Protein AF-A0A177NMJ6-F1 (afdb_monomer_lite)

Foldseek 3Di:
DPPVVVVVVVVVVVVVVVVVVVVCVPVVVVVVVVPDDDPPQQQLAVLLLCLLVVQLVCLVVVHPCLVVLLDVVVLVVLVVQLVCLVVCVVVVVDDLSVSLNSNNSSLLSNLSNVCCVVDDSVPCCSNVLSVVLSVLLVCLSCVQQVCLVVDDPVRLVVLVVCLVPPPDDLVNLSVQLVVQSVPVVCVVSNSVSSSCNSNSSSSVSSNVVNVVD

Radius of gyration: 19.79 Å; chains: 1; bounding box: 45×33×66 Å

Secondary structure (DSSP, 8-state):
--HHHHHHHHHHHHHHHHHHHHHHHHHHHHHHHHT--STTSS-TTHHHHHHHHHHHHHHHTT-THHHHHTSHHHHHHHHHHHHHHHHHHHTT-S-HHHHHHHHHHHHHHHHHHHHGGGS-TT-THHHHHHHHHHHHHHHHHHHHHTTGGG--HHHHHHHHHHHHH----HHHHHHHHHHHHH-GGGTTHHHHHHHHHHHHHHHHHHHHHHHH-

Sequence (213 aa):
MNNQLELFNRSTNILSFRHAQKCVDHKFFQVGLENAGPPDEFITMIGFIFCCVGLAFLVQNGNPYLALLETPVALAIGLTLMGVALLAGYLKKLPTIVWHDGFASAGLLVWYAYWKPQFNDDAPMFFFFPVYFATLTTLVTLSLINRAERFDLDSIEHLRYLEKITRFNFGSVIGFVIVGLLVTRHYALYPMSMTFYIVRHTMVVCLESVEKA

Structure (mmCIF, N/CA/C/O backbone):
data_AF-A0A177NMJ6-F1
#
_entry.id   AF-A0A177NMJ6-F1
#
loop_
_atom_site.group_PDB
_atom_site.id
_atom_site.type_symbol
_atom_site.label_atom_id
_atom_site.label_alt_id
_atom_site.label_comp_id
_atom_site.label_asym_id
_atom_site.label_entity_id
_atom_site.label_seq_id
_atom_site.pdbx_PDB_ins_code
_atom_site.Cartn_x
_atom_site.Cartn_y
_atom_site.Cartn_z
_atom_site.occupancy
_atom_site.B_iso_or_equiv
_atom_site.auth_seq_id
_atom_site.auth_comp_id
_atom_site.auth_asym_id
_atom_site.auth_atom_id
_atom_site.pdbx_PDB_model_num
ATOM 1 N N . MET A 1 1 ? -21.910 -10.669 -45.525 1.00 50.59 1 MET A N 1
ATOM 2 C CA . MET A 1 1 ? -22.601 -9.500 -44.937 1.00 50.59 1 MET A CA 1
ATOM 3 C C . MET A 1 1 ? -22.873 -9.654 -43.427 1.00 50.59 1 MET A C 1
ATOM 5 O O . MET A 1 1 ? -23.742 -8.966 -42.920 1.00 50.59 1 MET A O 1
ATOM 9 N N . ASN A 1 2 ? -22.106 -10.483 -42.689 1.00 50.62 2 ASN A N 1
ATOM 10 C CA . ASN A 1 2 ? -22.357 -10.783 -41.262 1.00 50.62 2 ASN A CA 1
ATOM 11 C C . ASN A 1 2 ? -21.334 -10.182 -40.273 1.00 50.62 2 ASN A C 1
ATOM 13 O O . ASN A 1 2 ? -21.567 -10.239 -39.075 1.00 50.62 2 ASN A O 1
ATOM 17 N N . ASN A 1 3 ? -20.243 -9.551 -40.732 1.00 48.31 3 ASN A N 1
ATOM 18 C CA . ASN A 1 3 ? -19.192 -9.046 -39.826 1.00 48.31 3 ASN A CA 1
ATOM 19 C C . ASN A 1 3 ? -19.386 -7.592 -39.351 1.00 48.31 3 ASN A C 1
ATOM 21 O O . ASN A 1 3 ? -18.670 -7.143 -38.466 1.00 48.31 3 ASN A O 1
ATOM 25 N N . GLN A 1 4 ? -20.339 -6.842 -39.913 1.00 43.84 4 GLN A N 1
ATOM 26 C CA . GLN A 1 4 ? -20.591 -5.444 -39.515 1.00 43.84 4 GLN A CA 1
ATOM 27 C C . GLN A 1 4 ? -21.609 -5.321 -38.364 1.00 43.84 4 GLN A C 1
ATOM 29 O O . GLN A 1 4 ? -21.582 -4.344 -37.621 1.00 43.84 4 GLN A O 1
ATOM 34 N N . LEU A 1 5 ? -22.459 -6.333 -38.157 1.00 44.81 5 LEU A N 1
ATOM 35 C CA . LEU A 1 5 ? -23.462 -6.341 -37.083 1.00 44.81 5 LEU A CA 1
ATOM 36 C C . LEU A 1 5 ? -22.880 -6.714 -35.706 1.00 44.81 5 LEU A C 1
ATOM 38 O O . LEU A 1 5 ? -23.345 -6.189 -34.696 1.00 44.81 5 LEU A O 1
ATOM 42 N N . GLU A 1 6 ? -21.820 -7.530 -35.636 1.00 47.41 6 GLU A N 1
ATOM 43 C CA . GLU A 1 6 ? -21.161 -7.836 -34.352 1.00 47.41 6 GLU A CA 1
ATOM 44 C C . GLU A 1 6 ? -20.353 -6.658 -33.786 1.00 47.41 6 GLU A C 1
ATOM 46 O O . GLU A 1 6 ? -20.317 -6.452 -32.570 1.00 47.41 6 GLU A O 1
ATOM 51 N N . LEU A 1 7 ? -19.754 -5.831 -34.650 1.00 48.41 7 LEU A N 1
ATOM 52 C CA . LEU A 1 7 ? -19.014 -4.639 -34.218 1.00 48.41 7 LEU A CA 1
ATOM 53 C C . LEU A 1 7 ? -19.940 -3.560 -33.636 1.00 48.41 7 LEU A C 1
ATOM 55 O O . LEU A 1 7 ? -19.551 -2.860 -32.701 1.00 48.41 7 LEU A O 1
ATOM 59 N N . PHE A 1 8 ? -21.187 -3.474 -34.109 1.00 43.59 8 PHE A N 1
ATOM 60 C CA . PHE A 1 8 ? -22.163 -2.524 -33.572 1.00 43.59 8 PHE A CA 1
ATOM 61 C C . PHE A 1 8 ? -22.700 -2.952 -32.194 1.00 43.59 8 PHE A C 1
ATOM 63 O O . PHE A 1 8 ? -22.886 -2.106 -31.322 1.00 43.59 8 PHE A O 1
ATOM 70 N N . ASN A 1 9 ? -22.846 -4.262 -31.946 1.00 39.72 9 ASN A N 1
ATOM 71 C CA . ASN A 1 9 ? -23.331 -4.797 -30.666 1.00 39.72 9 ASN A CA 1
ATOM 72 C C . ASN A 1 9 ? -22.270 -4.772 -29.538 1.00 39.72 9 ASN A C 1
ATOM 74 O O . ASN A 1 9 ? -22.598 -4.719 -28.350 1.00 39.72 9 ASN A O 1
ATOM 78 N N . ARG A 1 10 ? -20.971 -4.760 -29.881 1.00 45.62 10 ARG A N 1
ATOM 79 C CA . ARG A 1 10 ? -19.891 -4.512 -28.901 1.00 45.62 10 ARG A CA 1
ATOM 80 C C . ARG A 1 10 ? -19.798 -3.046 -28.479 1.00 45.62 10 ARG A C 1
ATOM 82 O O . ARG A 1 10 ? -19.467 -2.771 -27.329 1.00 45.62 10 ARG A O 1
ATOM 89 N N . SER A 1 11 ? -20.100 -2.109 -29.377 1.00 44.03 11 SER A N 1
ATOM 90 C CA . SER A 1 11 ? -19.951 -0.676 -29.099 1.00 44.03 11 SER A CA 1
ATOM 91 C C . SER A 1 11 ? -21.041 -0.141 -28.155 1.00 44.03 11 SER A C 1
ATOM 93 O O . SER A 1 11 ? -20.760 0.656 -27.258 1.00 44.03 11 SER A O 1
ATOM 95 N N . THR A 1 12 ? -22.271 -0.652 -28.262 1.00 44.59 12 THR A N 1
ATOM 96 C CA . THR A 1 12 ? -23.394 -0.298 -27.373 1.00 44.59 12 THR A CA 1
ATOM 97 C C . THR A 1 12 ? -23.208 -0.788 -25.934 1.00 44.59 12 THR A C 1
ATOM 99 O O . THR A 1 12 ? -23.544 -0.063 -24.997 1.00 44.59 12 THR A O 1
ATOM 102 N N . ASN A 1 13 ? -22.592 -1.956 -25.729 1.00 41.25 13 ASN A N 1
ATOM 103 C CA . ASN A 1 13 ? -22.293 -2.463 -24.384 1.00 41.25 13 ASN A CA 1
ATOM 104 C C . ASN A 1 13 ? -21.189 -1.656 -23.672 1.00 41.25 13 ASN A C 1
ATOM 106 O O . ASN A 1 13 ? -21.278 -1.416 -22.469 1.00 41.25 13 ASN A O 1
ATOM 110 N N . ILE A 1 14 ? -20.186 -1.156 -24.403 1.00 46.88 14 ILE A N 1
ATOM 111 C CA . ILE A 1 14 ? -19.098 -0.342 -23.826 1.00 46.88 14 ILE A CA 1
ATOM 112 C C . ILE A 1 14 ? -19.587 1.069 -23.455 1.00 46.88 14 ILE A C 1
ATOM 114 O O . ILE A 1 14 ? -19.171 1.624 -22.435 1.00 46.88 14 ILE A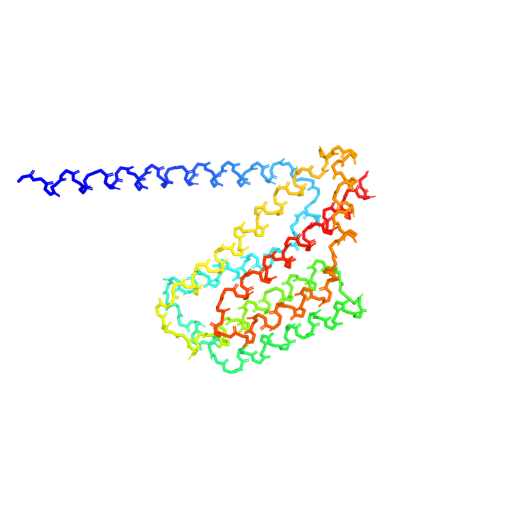 O 1
ATOM 118 N N . LEU A 1 15 ? -20.496 1.649 -24.245 1.00 42.78 15 LEU A N 1
ATOM 119 C CA . LEU A 1 15 ? -21.109 2.949 -23.946 1.00 42.78 15 LEU A CA 1
ATOM 120 C C . LEU A 1 15 ? -22.074 2.880 -22.753 1.00 42.78 15 LEU A C 1
ATOM 122 O O . LEU A 1 15 ? -22.064 3.790 -21.925 1.00 42.78 15 LEU A O 1
ATOM 126 N N . SER A 1 16 ? -22.830 1.786 -22.611 1.00 41.03 16 SER A N 1
ATOM 127 C CA . SER A 1 16 ? -23.696 1.549 -21.447 1.00 41.03 16 SER A CA 1
ATOM 128 C C . SER A 1 16 ? -22.887 1.402 -20.148 1.00 41.03 16 SER A C 1
ATOM 130 O O . SER A 1 16 ? -23.221 2.029 -19.142 1.00 41.03 16 SER A O 1
ATOM 132 N N . PHE A 1 17 ? -21.747 0.699 -20.191 1.00 43.03 17 PHE A N 1
ATOM 133 C CA . PHE A 1 17 ? -20.849 0.574 -19.038 1.00 43.03 17 PHE A CA 1
ATOM 134 C C . PHE A 1 17 ? -20.179 1.903 -18.655 1.00 43.03 17 PHE A C 1
ATOM 136 O O . PHE A 1 17 ? -20.129 2.239 -17.476 1.00 43.03 17 PHE A O 1
ATOM 143 N N . ARG A 1 18 ? -19.724 2.718 -19.623 1.00 43.56 18 ARG A N 1
ATOM 144 C CA . ARG A 1 18 ? -19.143 4.046 -19.320 1.00 43.56 18 ARG A CA 1
ATOM 145 C C . ARG A 1 18 ? -20.160 5.025 -18.734 1.00 43.56 18 ARG A C 1
ATOM 147 O O . ARG A 1 18 ? -19.779 5.866 -17.922 1.00 43.56 18 ARG A O 1
ATOM 154 N N . HIS A 1 19 ? -21.430 4.933 -19.130 1.00 41.09 19 HIS A N 1
ATOM 155 C CA . HIS A 1 19 ? -22.485 5.779 -18.572 1.00 41.09 19 HIS A CA 1
ATOM 156 C C . HIS A 1 19 ? -22.906 5.332 -17.166 1.00 41.09 19 HIS A C 1
ATOM 158 O O . HIS A 1 19 ? -23.121 6.186 -16.307 1.00 41.09 19 HIS A O 1
ATOM 164 N N . ALA A 1 20 ? -22.953 4.022 -16.903 1.00 41.44 20 ALA A N 1
ATOM 165 C CA . ALA A 1 20 ? -23.176 3.487 -15.561 1.00 41.44 20 ALA A CA 1
ATOM 166 C C . ALA A 1 20 ? -22.010 3.827 -14.612 1.00 41.44 20 ALA A C 1
ATOM 168 O O . ALA A 1 20 ? -22.259 4.298 -13.506 1.00 41.44 20 ALA A O 1
ATOM 169 N N . GLN A 1 21 ? -20.757 3.713 -15.074 1.00 41.34 21 GLN A N 1
ATOM 170 C CA . GLN A 1 21 ? -19.560 4.099 -14.315 1.00 41.34 21 GLN A CA 1
ATOM 171 C C . GLN A 1 21 ? -19.598 5.590 -13.928 1.00 41.34 21 GLN A C 1
ATOM 173 O O . GLN A 1 21 ? -19.526 5.920 -12.751 1.00 41.34 21 GLN A O 1
ATOM 178 N N . LYS A 1 22 ? -19.852 6.495 -14.890 1.00 40.66 22 LYS A N 1
ATOM 179 C CA . LYS A 1 22 ? -19.956 7.944 -14.618 1.00 40.66 22 LYS A CA 1
ATOM 180 C C . LYS A 1 22 ? -21.092 8.318 -13.662 1.00 40.66 22 LYS A C 1
ATOM 182 O O . LYS A 1 22 ? -20.981 9.312 -12.949 1.00 40.66 22 LYS A O 1
ATOM 187 N N . CYS A 1 23 ? -22.198 7.572 -13.673 1.00 36.47 23 CYS A N 1
ATOM 188 C CA . CYS A 1 23 ? -23.349 7.863 -12.818 1.00 36.47 23 CYS A CA 1
ATOM 189 C C . CYS A 1 23 ? -23.146 7.350 -11.382 1.00 36.47 23 CYS A C 1
ATOM 191 O O . CYS A 1 23 ? -23.580 8.009 -10.436 1.00 36.47 23 CYS A O 1
ATOM 193 N N . VAL A 1 24 ? -22.437 6.227 -11.217 1.00 45.91 24 VAL A N 1
ATOM 194 C CA . VAL A 1 24 ? -21.990 5.738 -9.906 1.00 45.91 24 VAL A CA 1
ATOM 195 C C . VAL A 1 24 ? -20.926 6.676 -9.338 1.00 45.91 24 VAL A C 1
ATOM 197 O O . VAL A 1 24 ? -21.094 7.140 -8.218 1.00 45.91 24 VAL A O 1
ATOM 200 N N . ASP A 1 25 ? -19.921 7.077 -10.119 1.00 47.88 25 ASP A N 1
ATOM 201 C CA . ASP A 1 25 ? -18.812 7.905 -9.624 1.00 47.88 25 ASP A CA 1
ATOM 202 C C . ASP A 1 25 ? -19.273 9.272 -9.083 1.00 47.88 25 ASP A C 1
ATOM 204 O O . ASP A 1 25 ? -18.815 9.704 -8.029 1.00 47.88 25 ASP A O 1
ATOM 208 N N . HIS A 1 26 ? -20.230 9.948 -9.734 1.00 44.00 26 HIS A N 1
ATOM 209 C CA . HIS A 1 26 ? -20.611 11.307 -9.322 1.00 44.00 26 HIS A CA 1
ATOM 210 C C . HIS A 1 26 ? -21.585 11.351 -8.133 1.00 44.00 26 HIS A C 1
ATOM 212 O O . HIS A 1 26 ? -21.481 12.235 -7.283 1.00 44.00 26 HIS A O 1
ATOM 218 N N . LYS A 1 27 ? -22.533 10.406 -8.046 1.00 41.38 27 LYS A N 1
ATOM 219 C CA . LYS A 1 27 ? -23.457 10.331 -6.899 1.00 41.38 27 LYS A CA 1
ATOM 220 C C . LYS A 1 27 ? -22.805 9.687 -5.678 1.00 41.38 27 LYS A C 1
ATOM 222 O O . LYS A 1 27 ? -23.094 10.099 -4.562 1.00 41.38 27 LYS A O 1
ATOM 227 N N . PHE A 1 28 ? -21.915 8.718 -5.872 1.00 44.88 28 PHE A N 1
ATOM 228 C CA . PHE A 1 28 ? -21.218 8.043 -4.778 1.00 44.88 28 PHE A CA 1
ATOM 229 C C . PHE A 1 28 ? -20.177 8.958 -4.118 1.00 44.88 28 PHE A C 1
ATOM 231 O O . PHE A 1 28 ? -20.066 8.965 -2.894 1.00 44.88 28 PHE A O 1
ATOM 238 N N . PHE A 1 29 ? -19.491 9.803 -4.901 1.00 43.59 29 PHE A N 1
ATOM 239 C CA . PHE A 1 29 ? -18.553 10.793 -4.365 1.00 43.59 29 PHE A CA 1
ATOM 240 C C . PHE A 1 29 ? -19.264 11.947 -3.638 1.00 43.59 29 PHE A C 1
ATOM 242 O O . PHE A 1 29 ? -18.806 12.369 -2.581 1.00 43.59 29 PHE A O 1
ATOM 249 N N . GLN A 1 30 ? -20.415 12.425 -4.137 1.00 43.91 30 GLN A N 1
ATOM 250 C CA . GLN A 1 30 ? -21.171 13.487 -3.455 1.00 43.91 30 GLN A CA 1
ATOM 251 C C . GLN A 1 30 ? -21.858 13.023 -2.165 1.00 43.91 30 GLN A C 1
ATOM 253 O O . GLN A 1 30 ? -21.774 13.717 -1.157 1.00 43.91 30 GLN A O 1
ATOM 258 N N . VAL A 1 31 ? -22.477 11.838 -2.146 1.00 46.94 31 VAL A N 1
ATOM 259 C CA . VAL A 1 31 ? -23.182 11.340 -0.948 1.00 46.94 31 VAL A CA 1
ATOM 260 C C . VAL A 1 31 ? -22.218 11.037 0.211 1.00 46.94 31 VAL A C 1
ATOM 262 O O . VAL A 1 31 ? -22.611 11.156 1.372 1.00 46.94 31 VAL A O 1
ATOM 265 N N . GLY A 1 32 ? -20.960 10.689 -0.088 1.00 43.12 32 GLY A N 1
ATOM 266 C CA . GLY A 1 32 ? -19.904 10.524 0.918 1.00 43.12 32 GLY A CA 1
ATOM 267 C C . GLY A 1 32 ? -19.342 11.841 1.473 1.00 43.12 32 GLY A C 1
ATOM 268 O O . GLY A 1 32 ? -18.825 11.846 2.582 1.00 43.12 32 GLY A O 1
ATOM 269 N N . LEU A 1 33 ? -19.463 12.951 0.736 1.00 46.34 33 LEU A N 1
ATOM 270 C CA . LEU A 1 33 ? -19.004 14.281 1.164 1.00 46.34 33 LEU A CA 1
ATOM 271 C C . LEU A 1 33 ? -20.073 15.064 1.940 1.00 46.34 33 LEU A C 1
ATOM 273 O O . LEU A 1 33 ? -19.730 15.876 2.791 1.00 46.34 33 LEU A O 1
ATOM 277 N N . GLU A 1 34 ? -21.357 14.832 1.658 1.00 41.69 34 GLU A N 1
ATOM 278 C CA . GLU A 1 34 ? -22.467 15.627 2.210 1.00 41.69 34 GLU A CA 1
ATOM 279 C C . GLU A 1 34 ? -22.935 15.161 3.605 1.00 41.69 34 GLU A C 1
ATOM 281 O O . GLU A 1 34 ? -23.563 15.927 4.326 1.00 41.69 34 GLU A O 1
ATOM 286 N N . ASN A 1 35 ? -22.588 13.934 4.016 1.00 45.25 35 ASN A N 1
ATOM 287 C CA . ASN A 1 35 ? -22.875 13.395 5.358 1.00 45.25 35 ASN A CA 1
ATOM 288 C C . ASN A 1 35 ? -21.626 13.305 6.248 1.00 45.25 35 ASN A C 1
ATOM 290 O O . ASN A 1 35 ? -21.645 12.620 7.267 1.00 45.25 35 ASN A O 1
ATOM 294 N N . ALA A 1 36 ? -20.525 13.944 5.850 1.00 42.25 36 ALA A N 1
ATOM 295 C CA . ALA A 1 36 ? -19.301 13.912 6.629 1.00 42.25 36 ALA A CA 1
ATOM 296 C C . ALA A 1 36 ? -19.493 14.742 7.907 1.00 42.25 36 ALA A C 1
ATOM 298 O O . ALA A 1 36 ? -19.660 15.963 7.851 1.00 42.25 36 ALA A O 1
ATOM 299 N N . GLY A 1 37 ? -19.454 14.065 9.057 1.00 46.97 37 GLY A N 1
ATOM 300 C CA . GLY A 1 37 ? -19.127 14.684 10.337 1.00 46.97 37 GLY A CA 1
ATOM 301 C C . GLY A 1 37 ? -17.765 15.400 10.282 1.00 46.97 37 GLY A C 1
ATOM 302 O O . GLY A 1 37 ? -17.164 15.524 9.209 1.00 46.97 37 GLY A O 1
ATOM 303 N N . PRO A 1 38 ? -17.265 15.920 11.413 1.00 44.84 38 PRO A N 1
ATOM 304 C CA . PRO A 1 38 ? -16.061 16.744 11.427 1.00 44.84 38 PRO A CA 1
ATOM 305 C C . PRO A 1 38 ? -14.889 16.071 10.659 1.00 44.84 38 PRO A C 1
ATOM 307 O O . PRO A 1 38 ? -14.699 14.853 10.739 1.00 44.84 38 PRO A O 1
ATOM 310 N N . PRO A 1 39 ? -14.160 16.843 9.824 1.00 49.09 39 PRO A N 1
ATOM 311 C CA . PRO A 1 39 ? -13.300 16.346 8.737 1.00 49.09 39 PRO A CA 1
ATOM 312 C C . PRO A 1 39 ? -12.061 15.548 9.181 1.00 49.09 39 PRO A C 1
ATOM 314 O O . PRO A 1 39 ? -11.292 15.078 8.343 1.00 49.09 39 PRO A O 1
ATOM 317 N N . ASP A 1 40 ? -11.848 15.405 10.481 1.00 48.09 40 ASP A N 1
ATOM 318 C CA . ASP A 1 40 ? -10.697 14.785 11.121 1.00 48.09 40 ASP A CA 1
ATOM 319 C C . ASP A 1 40 ? -10.827 13.267 11.352 1.00 48.09 40 ASP A C 1
ATOM 321 O O . ASP A 1 40 ? -9.805 12.618 11.575 1.00 48.09 40 ASP A O 1
ATOM 325 N N . GLU A 1 41 ? -12.017 12.663 11.221 1.00 51.56 41 GLU A N 1
ATOM 326 C CA . GLU A 1 41 ? -12.218 11.256 11.631 1.00 51.56 41 GLU A CA 1
ATOM 327 C C . GLU A 1 41 ? -12.398 10.211 10.510 1.00 51.56 41 GLU A C 1
ATOM 329 O O . GLU A 1 41 ? -12.248 9.019 10.772 1.00 51.56 41 GLU A O 1
ATOM 334 N N . PHE A 1 42 ? -12.665 10.584 9.252 1.00 54.56 42 PHE A N 1
ATOM 335 C CA . PHE A 1 42 ? -13.305 9.622 8.329 1.00 54.56 42 PHE A CA 1
ATOM 336 C C . PHE A 1 42 ? -12.446 8.982 7.223 1.00 54.56 42 PHE A C 1
ATOM 338 O O . PHE A 1 42 ? -12.900 8.011 6.614 1.00 54.56 42 PHE A O 1
ATOM 345 N N . ILE A 1 43 ? -11.216 9.436 6.938 1.00 61.72 43 ILE A N 1
ATOM 346 C CA . ILE A 1 43 ? -10.419 8.852 5.834 1.00 61.72 43 ILE A CA 1
ATOM 347 C C . ILE A 1 43 ? -9.173 8.151 6.359 1.00 61.72 43 ILE A C 1
ATOM 349 O O . ILE A 1 43 ? -8.095 8.723 6.500 1.00 61.72 43 ILE A O 1
ATOM 353 N N . THR A 1 44 ? -9.334 6.857 6.606 1.00 69.38 44 THR A N 1
ATOM 354 C CA . THR A 1 44 ? -8.363 6.027 7.320 1.00 69.38 44 THR A CA 1
ATOM 355 C C . THR A 1 44 ? -7.065 5.749 6.561 1.00 69.38 44 THR A C 1
ATOM 357 O O . THR A 1 44 ? -6.105 5.327 7.193 1.00 69.38 44 THR A O 1
ATOM 360 N N . MET A 1 45 ? -6.986 5.987 5.242 1.00 83.00 45 MET A N 1
ATOM 361 C CA . MET A 1 45 ? -5.778 5.738 4.429 1.00 83.00 45 MET A CA 1
ATOM 362 C C . MET A 1 45 ? -5.717 6.613 3.158 1.00 83.00 45 MET A C 1
ATOM 364 O O . MET A 1 45 ? -5.617 6.112 2.034 1.00 83.00 45 MET A O 1
ATOM 368 N N . ILE A 1 46 ? -5.871 7.934 3.299 1.00 88.00 46 ILE A N 1
ATOM 369 C CA . ILE A 1 46 ? -5.942 8.819 2.125 1.00 88.00 46 ILE A CA 1
ATOM 370 C C . ILE A 1 46 ? -4.622 8.874 1.344 1.00 88.00 46 ILE A C 1
ATOM 372 O O . ILE A 1 46 ? -4.640 8.914 0.112 1.00 88.00 46 ILE A O 1
ATOM 376 N N . GLY A 1 47 ? -3.480 8.838 2.038 1.00 90.69 47 GLY A N 1
ATOM 377 C CA . GLY A 1 47 ? -2.164 8.886 1.408 1.00 90.69 47 GLY A CA 1
ATOM 378 C C . GLY A 1 47 ? -1.933 7.666 0.530 1.00 90.69 47 GLY A C 1
ATOM 379 O O . GLY A 1 47 ? -1.519 7.807 -0.620 1.00 90.69 47 GLY A O 1
ATOM 380 N N . PHE A 1 48 ? -2.328 6.486 1.002 1.00 93.69 48 PHE A N 1
ATOM 381 C CA . PHE A 1 48 ? -2.265 5.252 0.234 1.00 93.69 48 PHE A CA 1
ATOM 382 C C . PHE A 1 48 ? -3.124 5.302 -1.030 1.00 93.69 48 PHE A C 1
ATOM 384 O O . PHE A 1 48 ? -2.664 4.882 -2.093 1.00 93.69 48 PHE A O 1
ATOM 391 N N . ILE A 1 49 ? -4.340 5.855 -0.955 1.00 93.62 49 ILE A N 1
ATOM 392 C CA . ILE A 1 49 ? -5.206 6.034 -2.131 1.00 93.62 49 ILE A CA 1
ATOM 393 C C . ILE A 1 49 ? -4.531 6.958 -3.151 1.00 93.62 49 ILE A C 1
ATOM 395 O O . ILE A 1 49 ? -4.455 6.611 -4.332 1.00 93.62 49 ILE A O 1
ATOM 399 N N . PHE A 1 50 ? -3.993 8.099 -2.711 1.00 94.25 50 PHE A N 1
ATOM 400 C CA . PHE A 1 50 ? -3.272 9.015 -3.596 1.00 94.25 50 PHE A CA 1
ATOM 401 C C . PHE A 1 50 ? -2.030 8.369 -4.211 1.00 94.25 50 PHE A C 1
ATOM 403 O O . PHE A 1 50 ? -1.801 8.522 -5.410 1.00 94.25 50 PHE A O 1
ATOM 410 N N . CYS A 1 51 ? -1.263 7.601 -3.437 1.00 94.38 51 CYS A N 1
ATOM 411 C CA . CYS A 1 51 ? -0.128 6.838 -3.946 1.00 94.38 51 CYS A CA 1
ATOM 412 C C . CYS A 1 51 ? -0.559 5.805 -4.996 1.00 94.38 51 CYS A C 1
ATOM 414 O O . CYS A 1 51 ? 0.080 5.702 -6.040 1.00 94.38 51 CYS A O 1
ATOM 416 N N . CYS A 1 52 ? -1.657 5.084 -4.766 1.00 95.81 52 CYS A N 1
ATOM 417 C CA . CYS A 1 52 ? -2.198 4.109 -5.710 1.00 95.81 52 CYS A CA 1
ATOM 418 C C . CYS A 1 52 ? -2.628 4.753 -7.033 1.00 95.81 52 CYS A C 1
ATOM 420 O O . CYS A 1 52 ? -2.213 4.312 -8.106 1.00 95.81 52 CYS A O 1
ATOM 422 N N . VAL A 1 53 ? -3.443 5.809 -6.965 1.00 95.12 53 VAL A N 1
ATOM 423 C CA . VAL A 1 53 ? -3.943 6.520 -8.150 1.00 95.12 53 VAL A CA 1
ATOM 424 C C . VAL A 1 53 ? -2.801 7.224 -8.881 1.00 95.12 53 VAL A C 1
ATOM 426 O O . VAL A 1 53 ? -2.721 7.151 -10.105 1.00 95.12 53 VAL A O 1
ATOM 429 N N . GLY A 1 54 ? -1.887 7.855 -8.142 1.00 94.62 54 GLY A N 1
ATOM 430 C CA . GLY A 1 54 ? -0.697 8.491 -8.696 1.00 94.62 54 GLY A CA 1
ATOM 431 C C . GLY A 1 54 ? 0.187 7.493 -9.438 1.00 94.62 54 GLY A C 1
ATOM 432 O O . GLY A 1 54 ? 0.573 7.750 -10.575 1.00 94.62 54 GLY A O 1
ATOM 433 N N . LEU A 1 55 ? 0.444 6.322 -8.850 1.00 93.44 55 LEU A N 1
ATOM 434 C CA . LEU A 1 55 ? 1.220 5.270 -9.501 1.00 93.44 55 LEU A CA 1
ATOM 435 C C . LEU A 1 55 ? 0.519 4.743 -10.760 1.00 93.44 55 LEU A C 1
ATOM 437 O O . LEU A 1 55 ? 1.150 4.657 -11.811 1.00 93.44 55 LEU A O 1
ATOM 441 N N . ALA A 1 56 ? -0.785 4.457 -10.692 1.00 94.00 56 ALA A N 1
ATOM 442 C CA . ALA A 1 56 ? -1.561 4.023 -11.855 1.00 94.00 56 ALA A CA 1
ATOM 443 C C . ALA A 1 56 ? -1.514 5.055 -12.993 1.00 94.00 56 ALA A C 1
ATOM 445 O O . ALA A 1 56 ? -1.332 4.692 -14.155 1.00 94.00 56 ALA A O 1
ATOM 446 N N . PHE A 1 57 ? -1.628 6.343 -12.658 1.00 94.12 57 PHE A N 1
ATOM 447 C CA . PHE A 1 57 ? -1.531 7.437 -13.617 1.00 94.12 57 PHE A CA 1
ATOM 448 C C . PHE A 1 57 ? -0.140 7.520 -14.256 1.00 94.12 57 PHE A C 1
ATOM 450 O O . PHE A 1 57 ? -0.036 7.686 -15.472 1.00 94.12 57 PHE A O 1
ATOM 457 N N . LEU A 1 58 ? 0.933 7.379 -13.472 1.00 93.38 58 LEU A N 1
ATOM 458 C CA . LEU A 1 58 ? 2.299 7.372 -14.001 1.00 93.38 58 LEU A CA 1
ATOM 459 C C . LEU A 1 58 ? 2.513 6.208 -14.973 1.00 93.38 58 LEU A C 1
ATOM 461 O O . LEU A 1 58 ? 3.016 6.436 -16.074 1.00 93.38 58 LEU A O 1
ATOM 465 N N . VAL A 1 59 ? 2.077 5.000 -14.594 1.00 92.06 59 VAL A N 1
ATOM 466 C CA . VAL A 1 59 ? 2.157 3.783 -15.419 1.00 92.06 59 VAL A CA 1
ATOM 467 C C . VAL A 1 59 ? 1.377 3.950 -16.721 1.00 92.06 59 VAL A C 1
ATOM 469 O O . VAL A 1 59 ? 1.908 3.677 -17.793 1.00 92.06 59 VAL A O 1
ATOM 472 N N . GLN A 1 60 ? 0.146 4.457 -16.656 1.00 92.06 60 GLN A N 1
ATOM 473 C CA . GLN A 1 60 ? -0.703 4.630 -17.835 1.00 92.06 60 GLN A CA 1
ATOM 474 C C . GLN A 1 60 ? -0.129 5.626 -18.853 1.00 92.06 60 GLN A C 1
ATOM 476 O O . GLN A 1 60 ? -0.310 5.443 -20.055 1.00 92.06 60 GLN A O 1
ATOM 481 N N . ASN A 1 61 ? 0.546 6.678 -18.386 1.00 91.88 61 ASN A N 1
ATOM 482 C CA . ASN A 1 61 ? 1.116 7.709 -19.254 1.00 91.88 61 ASN A CA 1
ATOM 483 C C . ASN A 1 61 ? 2.560 7.417 -19.690 1.00 91.88 61 ASN A C 1
ATOM 485 O O . ASN A 1 61 ? 3.132 8.227 -20.417 1.00 91.88 61 ASN A O 1
ATOM 489 N N . GLY A 1 62 ? 3.171 6.313 -19.237 1.00 87.56 62 GLY A N 1
ATOM 490 C CA . GLY A 1 62 ? 4.574 6.000 -19.535 1.00 87.56 62 GLY A CA 1
ATOM 491 C C . GLY A 1 62 ? 5.531 7.107 -19.082 1.00 87.56 62 GLY A C 1
ATOM 492 O O . GLY A 1 62 ? 6.455 7.478 -19.804 1.00 87.56 62 GLY A O 1
ATOM 493 N N . ASN A 1 63 ? 5.261 7.712 -17.923 1.00 89.94 63 ASN A N 1
ATOM 494 C CA . ASN A 1 63 ? 5.962 8.916 -17.492 1.00 89.94 63 ASN A CA 1
ATOM 495 C C . ASN A 1 63 ? 7.448 8.624 -17.163 1.00 89.94 63 ASN A C 1
ATOM 497 O O . ASN A 1 63 ? 7.725 7.629 -16.489 1.00 89.94 63 ASN A O 1
ATOM 501 N N . PRO A 1 64 ? 8.408 9.498 -17.537 1.00 89.06 64 PRO A N 1
ATOM 502 C CA . PRO A 1 64 ? 9.831 9.316 -17.222 1.00 89.06 64 PRO A CA 1
ATOM 503 C C . PRO A 1 64 ? 10.146 9.188 -15.722 1.00 89.06 64 PRO A C 1
ATOM 505 O O . PRO A 1 64 ? 11.176 8.619 -15.367 1.00 89.06 64 PRO A O 1
ATOM 508 N N . TYR A 1 65 ? 9.273 9.658 -14.824 1.00 88.69 65 TYR A N 1
ATOM 509 C CA . TYR A 1 65 ? 9.435 9.454 -13.380 1.00 88.69 65 TYR A CA 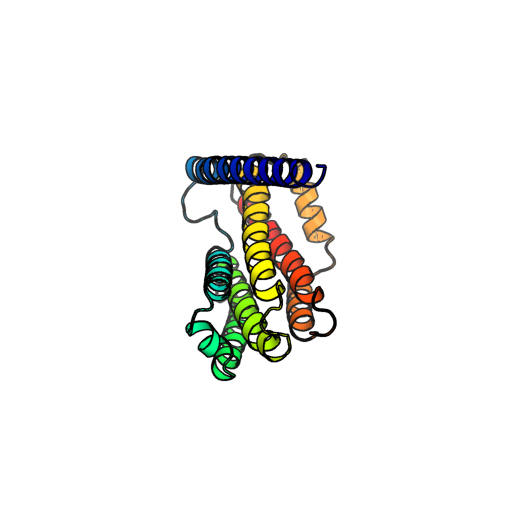1
ATOM 510 C C . TYR A 1 65 ? 9.397 7.975 -12.964 1.00 88.69 65 TYR A C 1
ATOM 512 O O . TYR A 1 65 ? 9.954 7.640 -11.921 1.00 88.69 65 TYR A O 1
ATOM 520 N N . LEU A 1 66 ? 8.815 7.075 -13.767 1.00 88.94 66 LEU A N 1
ATOM 521 C CA . LEU A 1 66 ? 8.831 5.633 -13.488 1.00 88.94 66 LEU A CA 1
ATOM 522 C C . LEU A 1 66 ? 10.255 5.071 -13.444 1.00 88.94 66 LEU A C 1
ATOM 524 O O . LEU A 1 66 ? 10.572 4.293 -12.549 1.00 88.94 66 LEU A O 1
ATOM 528 N N . ALA A 1 67 ? 11.138 5.551 -14.325 1.00 88.50 67 ALA A N 1
ATOM 529 C CA . ALA A 1 67 ? 12.539 5.138 -14.342 1.00 88.50 67 ALA A CA 1
ATOM 530 C C . ALA A 1 67 ? 13.263 5.500 -13.034 1.00 88.50 67 ALA A C 1
ATOM 532 O O . ALA A 1 67 ? 14.175 4.794 -12.614 1.00 88.50 67 ALA A O 1
ATOM 533 N N . LEU A 1 68 ? 12.838 6.573 -12.353 1.00 89.44 68 LEU A N 1
ATOM 534 C CA . LEU A 1 68 ? 13.369 6.937 -11.040 1.00 89.44 68 LEU A CA 1
ATOM 535 C C . LEU A 1 68 ? 12.905 5.951 -9.957 1.00 89.44 68 LEU A C 1
ATOM 537 O O . LEU A 1 68 ? 13.700 5.584 -9.091 1.00 89.44 68 LEU A O 1
ATOM 541 N N . LEU A 1 69 ? 11.647 5.497 -10.023 1.00 88.75 69 LEU A N 1
ATOM 542 C CA . LEU A 1 69 ? 11.074 4.520 -9.089 1.00 88.75 69 LEU A CA 1
ATOM 543 C C . LEU A 1 69 ? 11.687 3.121 -9.246 1.00 88.75 69 LEU A C 1
ATOM 545 O O . LEU A 1 69 ? 11.711 2.360 -8.285 1.00 88.75 69 LEU A O 1
ATOM 549 N N . GLU A 1 70 ? 12.202 2.790 -10.426 1.00 90.25 70 GLU A N 1
ATOM 550 C CA . GLU A 1 70 ? 12.856 1.506 -10.716 1.00 90.25 70 GLU A CA 1
ATOM 551 C C . GLU A 1 70 ? 14.310 1.445 -10.223 1.00 90.25 70 GLU A C 1
ATOM 553 O O . GLU A 1 70 ? 14.943 0.388 -10.240 1.00 90.25 70 GLU A O 1
ATOM 558 N N . THR A 1 71 ? 14.861 2.568 -9.753 1.00 92.69 71 THR A N 1
ATOM 559 C CA . THR A 1 71 ? 16.240 2.599 -9.263 1.00 92.69 71 THR A CA 1
ATOM 560 C C . THR A 1 71 ? 16.401 1.830 -7.945 1.00 92.69 71 THR A C 1
ATOM 562 O O . THR A 1 71 ? 15.515 1.846 -7.084 1.00 92.69 71 THR A O 1
ATOM 565 N N . PRO A 1 72 ? 17.585 1.237 -7.694 1.00 91.81 72 PRO A N 1
ATOM 566 C CA . PRO A 1 72 ? 17.884 0.625 -6.397 1.00 91.81 72 PRO A CA 1
ATOM 567 C C . PRO A 1 72 ? 17.819 1.640 -5.244 1.00 91.81 72 PRO A C 1
ATOM 569 O O . PRO A 1 72 ? 17.545 1.268 -4.105 1.00 91.81 72 PRO A O 1
ATOM 572 N N . VAL A 1 73 ? 18.029 2.929 -5.537 1.00 92.25 73 VAL A N 1
ATOM 573 C CA . VAL A 1 73 ? 17.885 4.022 -4.568 1.00 92.25 73 VAL A CA 1
ATOM 574 C C . VAL A 1 73 ? 16.425 4.174 -4.146 1.00 92.25 73 VAL A C 1
ATOM 576 O O . VAL A 1 73 ? 16.148 4.233 -2.950 1.00 92.25 73 VAL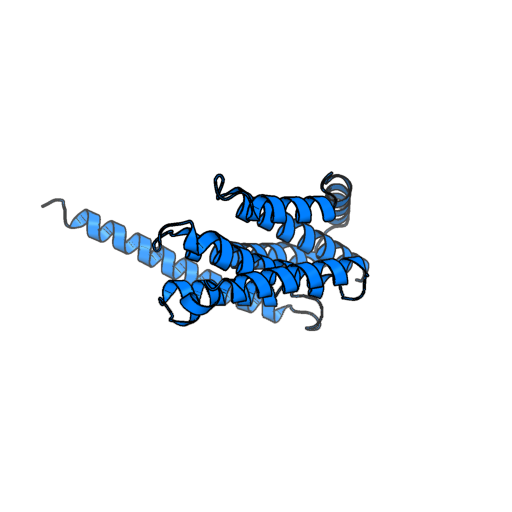 A O 1
ATOM 579 N N . ALA A 1 74 ? 15.484 4.175 -5.093 1.00 91.00 74 ALA A N 1
ATOM 580 C CA . ALA A 1 74 ? 14.058 4.227 -4.783 1.00 91.00 74 ALA A CA 1
ATOM 581 C C . ALA A 1 74 ? 13.596 2.999 -3.989 1.00 91.00 74 ALA A C 1
ATOM 583 O O . ALA A 1 74 ? 12.845 3.149 -3.025 1.00 91.00 74 ALA A O 1
ATOM 584 N N . LEU A 1 75 ? 14.107 1.806 -4.313 1.00 93.81 75 LEU A N 1
ATOM 585 C CA . LEU A 1 75 ? 13.849 0.600 -3.525 1.00 93.81 75 LEU A CA 1
ATOM 586 C C . LEU A 1 75 ? 14.347 0.749 -2.078 1.00 93.81 75 LEU A C 1
ATOM 588 O O . LEU A 1 75 ? 13.611 0.449 -1.139 1.00 93.81 75 LEU A O 1
ATOM 592 N N . ALA A 1 76 ? 15.572 1.245 -1.881 1.00 94.25 76 ALA A N 1
ATOM 593 C CA . ALA A 1 76 ? 16.132 1.480 -0.551 1.00 94.25 76 ALA A CA 1
ATOM 594 C C . ALA A 1 76 ? 15.321 2.525 0.238 1.00 94.25 76 ALA A C 1
ATOM 596 O O . ALA A 1 76 ? 15.040 2.329 1.422 1.00 94.25 76 ALA A O 1
ATOM 597 N N . ILE A 1 77 ? 14.882 3.604 -0.415 1.00 94.31 77 ILE A N 1
ATOM 598 C CA . ILE A 1 77 ? 13.995 4.609 0.187 1.00 94.31 77 ILE A CA 1
ATOM 599 C C . ILE A 1 77 ? 12.651 3.975 0.574 1.00 94.31 77 ILE A C 1
ATOM 601 O O . ILE A 1 77 ? 12.194 4.150 1.699 1.00 94.31 77 ILE A O 1
ATOM 605 N N . GLY A 1 78 ? 12.038 3.181 -0.304 1.00 94.06 78 GLY A N 1
ATOM 606 C CA . GLY A 1 78 ? 10.793 2.475 0.003 1.00 94.06 78 GLY A CA 1
ATOM 607 C C . GLY A 1 78 ? 10.938 1.534 1.202 1.00 94.06 78 GLY A C 1
ATOM 608 O O . GLY A 1 78 ? 10.120 1.567 2.119 1.00 94.06 78 GLY A O 1
ATOM 609 N N . LEU A 1 79 ? 12.011 0.737 1.247 1.00 95.50 79 LEU A N 1
ATOM 610 C CA . LEU A 1 79 ? 12.281 -0.192 2.349 1.00 95.50 79 LEU A CA 1
ATOM 611 C C . LEU A 1 79 ? 12.537 0.536 3.672 1.00 95.50 79 LEU A C 1
ATOM 613 O O . LEU A 1 79 ? 12.036 0.110 4.713 1.00 95.50 79 LEU A O 1
ATOM 617 N N . THR A 1 80 ? 13.290 1.637 3.641 1.00 95.75 80 THR A N 1
ATOM 618 C CA . THR A 1 80 ? 13.553 2.455 4.834 1.00 95.75 80 THR A CA 1
ATOM 619 C C . THR A 1 80 ? 12.281 3.123 5.341 1.00 95.75 80 THR A C 1
ATOM 621 O O . THR A 1 80 ? 12.007 3.032 6.534 1.00 95.75 80 THR A O 1
ATOM 624 N N . LEU A 1 81 ? 11.454 3.705 4.467 1.00 95.00 81 LEU A N 1
ATOM 625 C CA . LEU A 1 81 ? 10.151 4.262 4.846 1.00 95.00 81 LEU A CA 1
ATOM 626 C C . LEU A 1 81 ? 9.222 3.194 5.430 1.00 95.00 81 LEU A C 1
ATOM 628 O O . LEU A 1 81 ? 8.615 3.418 6.476 1.00 95.00 81 LEU A O 1
ATOM 632 N N . MET A 1 82 ? 9.159 2.014 4.809 1.00 95.38 82 MET A N 1
ATOM 633 C CA . MET A 1 82 ? 8.361 0.889 5.297 1.00 95.38 82 MET A CA 1
ATOM 634 C C . MET A 1 82 ? 8.836 0.428 6.683 1.00 95.38 82 MET A C 1
ATOM 636 O O . MET A 1 82 ? 8.025 0.250 7.591 1.00 95.38 82 MET A O 1
ATOM 640 N N . GLY A 1 83 ? 10.150 0.288 6.878 1.00 95.00 83 GLY A N 1
ATOM 641 C CA . GLY A 1 83 ? 10.746 -0.081 8.161 1.00 95.00 83 GLY A CA 1
ATOM 642 C C . GLY A 1 83 ? 10.536 0.977 9.247 1.00 95.00 83 GLY A C 1
ATOM 643 O O . GLY A 1 83 ? 10.192 0.633 10.377 1.00 95.00 83 GLY A O 1
ATOM 644 N N . VAL A 1 84 ? 10.681 2.262 8.910 1.00 94.44 84 VAL A N 1
ATOM 645 C CA . VAL A 1 84 ? 10.431 3.382 9.829 1.00 94.44 84 VAL A CA 1
ATOM 646 C C . VAL A 1 84 ? 8.960 3.436 10.229 1.00 94.44 84 VAL A C 1
ATOM 648 O O . VAL A 1 84 ? 8.683 3.593 11.413 1.00 94.44 84 VAL A O 1
ATOM 651 N N . ALA A 1 85 ? 8.024 3.251 9.294 1.00 92.88 85 ALA A N 1
ATOM 652 C CA . ALA A 1 85 ? 6.594 3.209 9.597 1.00 92.88 85 ALA A CA 1
ATOM 653 C C . ALA A 1 85 ? 6.256 2.066 10.567 1.00 92.88 85 ALA A C 1
ATOM 655 O O . ALA A 1 85 ? 5.593 2.292 11.579 1.00 92.88 85 ALA A O 1
ATOM 656 N N . LEU A 1 86 ? 6.785 0.861 10.324 1.00 91.81 86 LEU A N 1
ATOM 657 C CA . LEU A 1 86 ? 6.607 -0.280 11.226 1.00 91.81 86 LEU A CA 1
ATOM 658 C C . LEU A 1 86 ? 7.209 -0.034 12.608 1.00 91.81 86 LEU A C 1
ATOM 660 O O . LEU A 1 86 ? 6.563 -0.304 13.619 1.00 91.81 86 LEU A O 1
ATOM 664 N N . LEU A 1 87 ? 8.436 0.485 12.665 1.00 92.75 87 LEU A N 1
ATOM 665 C CA . LEU A 1 87 ? 9.114 0.751 13.928 1.00 92.75 87 LEU A CA 1
ATOM 666 C C . LEU A 1 87 ? 8.400 1.853 14.717 1.00 92.75 87 LEU A C 1
ATOM 668 O O . LEU A 1 87 ? 8.217 1.729 15.925 1.00 92.75 87 LEU A O 1
ATOM 672 N N . ALA A 1 88 ? 7.960 2.913 14.042 1.00 90.38 88 ALA A N 1
ATOM 673 C CA . ALA A 1 88 ? 7.217 4.002 14.656 1.00 90.38 88 ALA A CA 1
ATOM 674 C C . ALA A 1 88 ? 5.847 3.542 15.182 1.00 90.38 88 ALA A C 1
ATOM 676 O O . ALA A 1 88 ? 5.466 3.939 16.286 1.00 90.38 88 ALA A O 1
ATOM 677 N N . GLY A 1 89 ? 5.156 2.663 14.447 1.00 86.12 89 GLY A N 1
ATOM 678 C CA . GLY A 1 89 ? 3.930 2.003 14.899 1.00 86.12 89 GLY A CA 1
ATOM 679 C C . GLY A 1 89 ? 4.167 1.091 16.104 1.00 86.12 89 GLY A C 1
ATOM 680 O O . GLY A 1 89 ? 3.458 1.182 17.104 1.00 86.12 89 GLY A O 1
ATOM 681 N N . TYR A 1 90 ? 5.224 0.274 16.073 1.00 87.12 90 TYR A N 1
ATOM 682 C CA . TYR A 1 90 ? 5.580 -0.629 17.173 1.00 87.12 90 TYR A CA 1
ATOM 683 C C . TYR A 1 90 ? 5.951 0.121 18.459 1.00 87.12 90 TYR A C 1
ATOM 685 O O . TYR A 1 90 ? 5.532 -0.256 19.552 1.00 87.12 90 TYR A O 1
ATOM 693 N N . LEU A 1 91 ? 6.687 1.228 18.333 1.00 90.50 91 LEU A N 1
ATOM 694 C CA . LEU A 1 91 ? 7.023 2.111 19.451 1.00 90.50 91 LEU A CA 1
ATOM 695 C C . LEU A 1 91 ? 5.841 2.984 19.908 1.00 90.50 91 LEU A C 1
ATOM 697 O O . LEU A 1 91 ? 6.022 3.802 20.808 1.00 90.50 91 LEU A O 1
ATOM 701 N N . LYS A 1 92 ? 4.657 2.844 19.288 1.00 84.19 92 LYS A N 1
ATOM 702 C CA . LYS A 1 92 ? 3.457 3.664 19.527 1.00 84.19 92 LYS A CA 1
ATOM 703 C C . LYS A 1 92 ? 3.732 5.172 19.446 1.00 84.19 92 LYS A C 1
ATOM 705 O O . LYS A 1 92 ? 3.083 5.967 20.118 1.00 84.19 92 LYS A O 1
ATOM 710 N N . LYS A 1 93 ? 4.722 5.570 18.639 1.00 81.44 93 LYS A N 1
ATOM 711 C CA . LYS A 1 93 ? 5.121 6.976 18.459 1.00 81.44 93 LYS A CA 1
ATOM 712 C C . LYS A 1 93 ? 4.255 7.711 17.440 1.00 81.44 93 LYS A C 1
ATOM 714 O O . LYS A 1 93 ? 4.321 8.934 17.377 1.00 81.44 93 LYS A O 1
ATOM 719 N N . LEU A 1 94 ? 3.483 6.979 16.638 1.00 80.25 94 LEU A N 1
ATOM 720 C CA . LEU A 1 94 ? 2.586 7.529 15.628 1.00 80.25 94 LEU A CA 1
ATOM 721 C C . LEU A 1 94 ? 1.147 7.047 15.848 1.00 80.25 94 LEU A C 1
ATOM 723 O O . LEU A 1 94 ? 0.957 5.908 16.284 1.00 80.25 94 LEU A O 1
ATOM 727 N N . PRO A 1 95 ? 0.144 7.876 15.500 1.00 82.06 95 PRO A N 1
ATOM 728 C CA . PRO A 1 95 ? -1.247 7.445 15.446 1.00 82.06 95 PRO A CA 1
ATOM 729 C C . PRO A 1 95 ? -1.413 6.245 14.515 1.00 82.06 95 PRO A C 1
ATOM 731 O O . PRO A 1 95 ? -0.762 6.187 13.469 1.00 82.06 95 PRO A O 1
ATOM 734 N N . THR A 1 96 ? -2.318 5.332 14.878 1.00 82.19 96 THR A N 1
ATOM 735 C CA . THR A 1 96 ? -2.646 4.103 14.138 1.00 82.19 96 THR A CA 1
ATOM 736 C C . THR A 1 96 ? -2.780 4.365 12.637 1.00 82.19 96 THR A C 1
ATOM 738 O O . THR A 1 96 ? -2.034 3.813 11.833 1.00 82.19 96 THR A O 1
ATOM 741 N N . ILE A 1 97 ? -3.620 5.334 12.278 1.00 84.38 97 ILE A N 1
ATOM 742 C CA . ILE A 1 97 ? -3.883 5.764 10.899 1.00 84.38 97 ILE A CA 1
ATOM 743 C C . ILE A 1 97 ? -2.591 6.097 10.131 1.00 84.38 97 ILE A C 1
ATOM 745 O O . ILE A 1 97 ? -2.371 5.600 9.030 1.00 84.38 97 ILE A O 1
ATOM 749 N N . VAL A 1 98 ? -1.704 6.903 10.722 1.00 87.00 98 VAL A N 1
ATOM 750 C CA . VAL A 1 98 ? -0.529 7.457 10.027 1.00 87.00 98 VAL A CA 1
ATOM 751 C C . VAL A 1 98 ? 0.495 6.377 9.704 1.00 87.00 98 VAL A C 1
ATOM 753 O O . VAL A 1 98 ? 1.019 6.328 8.591 1.00 87.00 98 VAL A O 1
ATOM 756 N N . TRP A 1 99 ? 0.808 5.501 10.661 1.00 89.62 99 TRP A N 1
ATOM 757 C CA . TRP A 1 99 ? 1.813 4.470 10.408 1.00 89.62 99 TRP A CA 1
ATOM 758 C C . TRP A 1 99 ? 1.277 3.369 9.491 1.00 89.62 99 TRP A C 1
ATOM 760 O O . TRP A 1 99 ? 2.049 2.816 8.707 1.00 89.62 99 TRP A O 1
ATOM 770 N N . HIS A 1 100 ? -0.031 3.088 9.531 1.00 91.00 100 HIS A N 1
ATOM 771 C CA . HIS A 1 100 ? -0.646 2.137 8.613 1.00 91.00 100 HIS A CA 1
ATOM 772 C C . HIS A 1 100 ? -0.689 2.643 7.176 1.00 91.00 100 HIS A C 1
ATOM 774 O O . HIS A 1 100 ? -0.382 1.876 6.259 1.00 91.00 100 HIS A O 1
ATOM 780 N N . ASP A 1 101 ? -1.045 3.912 6.987 1.00 92.50 101 ASP A N 1
ATOM 781 C CA . ASP A 1 101 ? -1.054 4.583 5.689 1.00 92.50 101 ASP A CA 1
ATOM 782 C C . ASP A 1 101 ? 0.364 4.682 5.109 1.00 92.50 101 ASP A C 1
ATOM 784 O O . ASP A 1 101 ? 0.603 4.340 3.947 1.00 92.50 101 ASP A O 1
ATOM 788 N N . GLY A 1 102 ? 1.337 5.039 5.954 1.00 93.12 102 GLY A N 1
ATOM 789 C CA . GLY A 1 102 ? 2.753 5.063 5.599 1.00 93.12 102 GLY A CA 1
ATOM 790 C C . GLY A 1 102 ? 3.296 3.685 5.217 1.00 93.12 102 GLY A C 1
ATOM 791 O O . GLY A 1 102 ? 3.966 3.557 4.194 1.00 93.12 102 GLY A O 1
ATOM 792 N N . PHE A 1 103 ? 2.975 2.637 5.985 1.00 95.12 103 PHE A N 1
ATOM 793 C CA . PHE A 1 103 ? 3.378 1.263 5.669 1.00 95.12 103 PHE A CA 1
ATOM 794 C C . PHE A 1 103 ? 2.794 0.791 4.335 1.00 95.12 103 PHE A C 1
ATOM 796 O O . PHE A 1 103 ? 3.519 0.237 3.512 1.00 95.12 103 PHE A O 1
ATOM 803 N N . ALA A 1 104 ? 1.506 1.039 4.097 1.00 95.31 104 ALA A N 1
ATOM 804 C CA . ALA A 1 104 ? 0.826 0.661 2.865 1.00 95.31 104 ALA A CA 1
ATOM 805 C C . ALA A 1 104 ? 1.403 1.378 1.637 1.00 95.31 104 ALA A C 1
ATOM 807 O O . ALA A 1 104 ? 1.702 0.747 0.622 1.00 95.31 104 ALA A O 1
ATOM 808 N N . SER A 1 105 ? 1.617 2.690 1.754 1.00 95.81 105 SER A N 1
ATOM 809 C CA . SER A 1 105 ? 2.182 3.528 0.693 1.00 95.81 105 SER A CA 1
ATOM 810 C C . SER A 1 105 ? 3.627 3.149 0.382 1.00 95.81 105 SER A C 1
ATOM 812 O O . SER A 1 105 ? 3.986 2.957 -0.779 1.00 95.81 105 SER A O 1
ATOM 814 N N . ALA A 1 106 ? 4.454 2.964 1.412 1.00 95.88 106 ALA A N 1
ATOM 815 C CA . ALA A 1 106 ? 5.826 2.503 1.241 1.00 95.88 106 ALA A CA 1
ATOM 816 C C . ALA A 1 106 ? 5.871 1.083 0.659 1.00 95.88 106 ALA A C 1
ATOM 818 O O . ALA A 1 106 ? 6.653 0.822 -0.251 1.00 95.88 106 ALA A O 1
ATOM 819 N N . GLY A 1 107 ? 4.994 0.186 1.114 1.00 95.81 107 GLY A N 1
ATOM 820 C CA . GLY A 1 107 ? 4.857 -1.166 0.579 1.00 95.81 107 GLY A CA 1
ATOM 821 C C . GLY A 1 107 ? 4.502 -1.182 -0.908 1.00 95.81 107 GLY A C 1
ATOM 822 O O . GLY A 1 107 ? 5.068 -1.981 -1.648 1.00 95.81 107 GLY A O 1
ATOM 823 N N . LEU A 1 108 ? 3.634 -0.274 -1.365 1.00 96.06 108 LEU A N 1
ATOM 824 C CA . LEU A 1 108 ? 3.313 -0.105 -2.785 1.00 96.06 108 LEU A CA 1
ATOM 825 C C . LEU A 1 108 ? 4.530 0.347 -3.603 1.00 96.06 108 LEU A C 1
ATOM 827 O O . LEU A 1 108 ? 4.769 -0.170 -4.694 1.00 96.06 108 LEU A O 1
ATOM 831 N N . LEU A 1 109 ? 5.313 1.295 -3.079 1.00 94.88 109 LEU A N 1
ATOM 832 C CA . LEU A 1 109 ? 6.535 1.763 -3.738 1.00 94.88 109 LEU A CA 1
ATOM 833 C C . LEU A 1 109 ? 7.591 0.658 -3.814 1.00 94.88 109 LEU A C 1
ATOM 835 O O . LEU A 1 109 ? 8.182 0.453 -4.872 1.00 94.88 109 LEU A O 1
ATOM 839 N N . VAL A 1 110 ? 7.794 -0.086 -2.721 1.00 96.19 110 VAL A N 1
ATOM 840 C CA . VAL A 1 110 ? 8.694 -1.248 -2.698 1.00 96.19 110 VAL A CA 1
ATOM 841 C C . VAL A 1 110 ? 8.209 -2.309 -3.675 1.00 96.19 110 VAL A C 1
ATOM 843 O O . VAL A 1 110 ? 9.023 -2.858 -4.406 1.00 96.19 110 VAL A O 1
ATOM 846 N N . TRP A 1 111 ? 6.904 -2.581 -3.726 1.00 96.06 111 TRP A N 1
ATOM 847 C CA . TRP A 1 111 ? 6.323 -3.529 -4.673 1.00 96.06 111 TRP A CA 1
ATOM 848 C C . TRP A 1 111 ? 6.650 -3.142 -6.109 1.00 96.06 111 TRP A C 1
ATOM 850 O O . TRP A 1 111 ? 7.200 -3.961 -6.841 1.00 96.06 111 TRP A O 1
ATOM 860 N N . TYR A 1 112 ? 6.388 -1.890 -6.489 1.00 94.62 112 TYR A N 1
ATOM 861 C CA . TYR A 1 112 ? 6.687 -1.413 -7.833 1.00 94.62 112 TYR A CA 1
ATOM 862 C C . TYR A 1 112 ? 8.188 -1.514 -8.135 1.00 94.62 112 TYR A C 1
ATOM 864 O O . TYR A 1 112 ? 8.571 -2.185 -9.087 1.00 94.62 112 TYR A O 1
ATOM 872 N N . ALA A 1 113 ? 9.041 -0.933 -7.287 1.00 94.56 113 ALA A N 1
ATOM 873 C CA . ALA A 1 113 ? 10.490 -0.906 -7.489 1.00 94.56 113 ALA A CA 1
ATOM 874 C C . ALA A 1 113 ? 11.125 -2.308 -7.514 1.00 94.56 113 ALA A C 1
ATOM 876 O O . ALA A 1 113 ? 12.053 -2.563 -8.277 1.00 94.56 113 ALA A O 1
ATOM 877 N N . TYR A 1 114 ? 10.632 -3.232 -6.685 1.00 94.62 114 TYR A N 1
ATOM 878 C CA . TYR A 1 114 ? 11.164 -4.590 -6.588 1.00 94.62 114 TYR A CA 1
ATOM 879 C C . TYR A 1 114 ? 10.665 -5.492 -7.719 1.00 94.62 114 TYR A C 1
ATOM 881 O O . TYR A 1 114 ? 11.432 -6.309 -8.231 1.00 94.62 114 TYR A O 1
ATOM 889 N N . TRP A 1 115 ? 9.390 -5.381 -8.105 1.00 94.75 115 TRP A N 1
ATOM 890 C CA . TRP A 1 115 ? 8.785 -6.283 -9.088 1.00 94.75 115 TRP A CA 1
ATOM 891 C C . TRP A 1 115 ? 9.015 -5.803 -10.512 1.00 94.75 115 TRP A C 1
ATOM 893 O O . TRP A 1 115 ? 9.233 -6.632 -11.385 1.00 94.75 115 TRP A O 1
ATOM 903 N N . LYS A 1 116 ? 9.008 -4.496 -10.777 1.00 92.94 116 LYS A N 1
ATOM 904 C CA . LYS A 1 116 ? 9.123 -3.961 -12.140 1.00 92.94 116 LYS A CA 1
ATOM 905 C C . LYS A 1 116 ? 10.320 -4.514 -12.934 1.00 92.94 116 LYS A C 1
ATOM 907 O O . LYS A 1 116 ? 10.077 -4.988 -14.037 1.00 92.94 116 LYS A O 1
ATOM 912 N N . PRO A 1 117 ? 11.544 -4.632 -12.380 1.00 91.50 117 PRO A N 1
ATOM 913 C CA . PRO A 1 117 ? 12.675 -5.235 -13.098 1.00 91.50 117 PRO A CA 1
ATOM 914 C C . PRO A 1 117 ? 12.564 -6.753 -13.342 1.00 91.50 117 PRO A C 1
ATOM 916 O O . PRO A 1 117 ? 13.333 -7.308 -14.121 1.00 91.50 117 PRO A O 1
ATOM 919 N N . GLN A 1 118 ? 11.668 -7.451 -12.636 1.00 91.38 118 GLN A N 1
ATOM 920 C CA . GLN A 1 118 ? 11.506 -8.912 -12.704 1.00 91.38 118 GLN A CA 1
ATOM 921 C C . GLN A 1 118 ? 10.404 -9.356 -13.674 1.00 91.38 118 GLN A C 1
ATOM 923 O O . GLN A 1 118 ? 10.328 -10.536 -14.018 1.00 91.38 118 GLN A O 1
ATOM 928 N N . PHE A 1 119 ? 9.528 -8.440 -14.082 1.00 91.25 119 PHE A N 1
ATOM 929 C CA . PHE A 1 119 ? 8.388 -8.717 -14.949 1.00 91.25 119 PHE A CA 1
ATOM 930 C C . PHE A 1 119 ? 8.491 -7.909 -16.244 1.00 91.25 119 PHE A C 1
ATOM 932 O O . PHE A 1 119 ? 9.195 -6.910 -16.316 1.00 91.25 119 PHE A O 1
ATOM 939 N N . ASN A 1 120 ? 7.767 -8.345 -17.276 1.00 87.56 120 ASN A N 1
ATOM 940 C CA . ASN A 1 120 ? 7.732 -7.635 -18.554 1.00 87.56 120 ASN A CA 1
ATOM 941 C C . ASN A 1 120 ? 7.165 -6.220 -18.402 1.00 87.56 120 ASN A C 1
ATOM 943 O O . ASN A 1 120 ? 6.277 -5.983 -17.576 1.00 87.56 120 ASN A O 1
ATOM 947 N N . ASP A 1 121 ? 7.616 -5.313 -19.270 1.00 80.56 121 ASP A N 1
ATOM 948 C CA . ASP A 1 121 ? 7.227 -3.910 -19.187 1.00 80.56 121 ASP A CA 1
ATOM 949 C C . ASP A 1 121 ? 5.727 -3.674 -19.349 1.00 80.56 121 ASP A C 1
ATOM 951 O O . ASP A 1 121 ? 5.164 -2.824 -18.657 1.00 80.56 121 ASP A O 1
ATOM 955 N N . ASP A 1 122 ? 5.089 -4.509 -20.165 1.00 83.50 122 ASP A N 1
ATOM 956 C CA . ASP A 1 122 ? 3.661 -4.471 -20.468 1.00 83.50 122 ASP A CA 1
ATOM 957 C C . ASP A 1 122 ? 2.811 -5.297 -19.490 1.00 83.50 122 ASP A C 1
ATOM 959 O O . ASP A 1 122 ? 1.643 -5.590 -19.763 1.00 83.50 122 ASP A O 1
ATOM 963 N N . ALA A 1 123 ? 3.376 -5.736 -18.359 1.00 90.31 123 ALA A N 1
ATOM 964 C CA . ALA A 1 123 ? 2.628 -6.532 -17.398 1.00 90.31 123 ALA A CA 1
ATOM 965 C C . ALA A 1 123 ? 1.448 -5.710 -16.837 1.00 90.31 123 ALA A C 1
ATOM 967 O O . ALA A 1 123 ? 1.650 -4.713 -16.135 1.00 90.31 123 ALA A O 1
ATOM 968 N N . PRO A 1 124 ? 0.194 -6.146 -17.065 1.00 90.31 124 PRO A N 1
ATOM 969 C CA . PRO A 1 124 ? -0.984 -5.330 -16.772 1.00 90.31 124 PRO A CA 1
ATOM 970 C C . PRO A 1 124 ? -1.177 -5.092 -15.266 1.00 90.31 124 PRO A C 1
ATOM 972 O O . PRO A 1 124 ? -1.852 -4.147 -14.853 1.00 90.31 124 PRO A O 1
ATOM 975 N N . MET A 1 125 ? -0.557 -5.921 -14.422 1.00 93.38 125 MET A N 1
ATOM 976 C CA . MET A 1 125 ? -0.641 -5.817 -12.966 1.00 93.38 125 MET A CA 1
ATOM 977 C C . MET A 1 125 ? -0.133 -4.476 -12.415 1.00 93.38 125 MET A C 1
ATOM 979 O O . MET A 1 125 ? -0.684 -4.009 -11.421 1.00 93.38 125 MET A O 1
ATOM 983 N N . PHE A 1 126 ? 0.840 -3.826 -13.070 1.00 93.00 126 PHE A N 1
ATOM 984 C CA . PHE A 1 126 ? 1.376 -2.527 -12.634 1.00 93.00 126 PHE A CA 1
ATOM 985 C C . PHE A 1 126 ? 0.348 -1.394 -12.713 1.00 93.00 126 PHE A C 1
ATOM 987 O O . PHE A 1 126 ? 0.446 -0.427 -11.965 1.00 93.00 126 PHE A O 1
ATOM 994 N N . PHE A 1 127 ? -0.674 -1.545 -13.558 1.00 93.50 127 PHE A N 1
ATOM 995 C CA . PHE A 1 127 ? -1.815 -0.638 -13.623 1.00 93.50 127 PHE A CA 1
ATOM 996 C C . PHE A 1 127 ? -2.994 -1.135 -12.774 1.00 93.50 127 PHE A C 1
ATOM 998 O O . PHE A 1 127 ? -3.550 -0.382 -11.975 1.00 93.50 127 PHE A O 1
ATOM 1005 N N . PHE A 1 128 ? -3.378 -2.410 -12.909 1.00 93.94 128 PHE A N 1
ATOM 1006 C CA . PHE A 1 128 ? -4.601 -2.910 -12.274 1.00 93.94 128 PHE A CA 1
ATOM 1007 C C . PHE A 1 128 ? -4.498 -3.064 -10.757 1.00 93.94 128 PHE A C 1
ATOM 1009 O O . PHE A 1 128 ? -5.502 -2.854 -10.084 1.00 93.94 128 PHE A O 1
ATOM 1016 N N . PHE A 1 129 ? -3.339 -3.422 -10.195 1.00 94.69 129 PHE A N 1
ATOM 1017 C CA . PHE A 1 129 ? -3.225 -3.616 -8.743 1.00 94.69 129 PHE A CA 1
ATOM 1018 C C . PHE A 1 129 ? -3.344 -2.304 -7.959 1.00 94.69 129 PHE A C 1
ATOM 1020 O O . PHE A 1 129 ? -4.152 -2.273 -7.032 1.00 94.69 129 PHE A O 1
ATOM 1027 N N . PRO A 1 130 ? -2.660 -1.203 -8.329 1.00 95.06 130 PRO A N 1
ATOM 1028 C CA . PRO A 1 130 ? -2.877 0.080 -7.662 1.00 95.06 130 PRO A CA 1
ATOM 1029 C C . PRO A 1 130 ? -4.332 0.558 -7.765 1.00 95.06 130 PRO A C 1
ATOM 1031 O O . PRO A 1 130 ? -4.914 0.964 -6.762 1.00 95.06 130 PRO A O 1
ATOM 1034 N N . VAL A 1 131 ? -4.962 0.437 -8.941 1.00 94.75 131 VAL A N 1
ATOM 1035 C CA . VAL A 1 131 ? -6.389 0.772 -9.109 1.00 94.75 131 VAL A CA 1
ATOM 1036 C C . VAL A 1 131 ? -7.259 -0.092 -8.195 1.00 94.75 131 VAL A C 1
ATOM 1038 O O . VAL A 1 131 ? -8.101 0.434 -7.472 1.00 94.75 131 VAL A O 1
ATOM 1041 N N . TYR A 1 132 ? -7.018 -1.404 -8.169 1.00 95.25 132 TYR A N 1
ATOM 1042 C CA . TYR A 1 132 ? -7.717 -2.337 -7.292 1.00 95.25 132 TYR A CA 1
ATOM 1043 C C . TYR A 1 132 ? -7.590 -1.945 -5.816 1.00 95.25 132 TYR A C 1
ATOM 1045 O O . TYR A 1 132 ? -8.601 -1.899 -5.121 1.00 95.25 132 TYR A O 1
ATOM 1053 N N . PHE A 1 133 ? -6.390 -1.609 -5.337 1.00 95.38 133 PHE A N 1
ATOM 1054 C CA . PHE A 1 133 ? -6.176 -1.198 -3.948 1.00 95.38 133 PHE A CA 1
ATOM 1055 C C . PHE A 1 133 ? -6.869 0.121 -3.609 1.00 95.38 133 PHE A C 1
ATOM 1057 O O . PHE A 1 133 ? -7.485 0.220 -2.547 1.00 95.38 133 PHE A O 1
ATOM 1064 N N . ALA A 1 134 ? -6.824 1.113 -4.501 1.00 94.69 134 ALA A N 1
ATOM 1065 C CA . ALA A 1 134 ? -7.531 2.376 -4.310 1.00 94.69 134 ALA A CA 1
ATOM 1066 C C . ALA A 1 134 ? -9.048 2.161 -4.221 1.00 94.69 134 ALA A C 1
ATOM 1068 O O . ALA A 1 134 ? -9.698 2.656 -3.295 1.00 94.69 134 ALA A O 1
ATOM 1069 N N . THR A 1 135 ? -9.613 1.382 -5.148 1.00 93.19 135 THR A N 1
ATOM 1070 C CA . THR A 1 135 ? -11.041 1.058 -5.160 1.00 93.19 135 THR A CA 1
ATOM 1071 C C . THR A 1 135 ? -11.433 0.244 -3.935 1.00 93.19 135 THR A C 1
ATOM 1073 O O . THR A 1 135 ? -12.409 0.586 -3.278 1.00 93.19 135 THR A O 1
ATOM 1076 N N . LEU A 1 136 ? -10.669 -0.790 -3.581 1.00 93.38 136 LEU A N 1
ATOM 1077 C CA . LEU A 1 136 ? -10.918 -1.616 -2.402 1.00 93.38 136 LEU A CA 1
ATOM 1078 C C . LEU A 1 136 ? -10.913 -0.774 -1.126 1.00 93.38 136 LEU A C 1
ATOM 1080 O O . LEU A 1 136 ? -11.857 -0.852 -0.347 1.00 93.38 136 LEU A O 1
ATOM 1084 N N . THR A 1 137 ? -9.881 0.046 -0.927 1.00 91.31 137 THR A N 1
ATOM 1085 C CA . THR A 1 137 ? -9.766 0.908 0.258 1.00 91.31 137 THR A CA 1
ATOM 1086 C C . THR A 1 137 ? -10.959 1.853 0.340 1.00 91.31 137 THR A C 1
ATOM 1088 O O . THR A 1 137 ? -11.628 1.909 1.364 1.00 91.31 137 THR A O 1
ATOM 1091 N N . THR A 1 138 ? -11.303 2.509 -0.771 1.00 90.12 138 THR A N 1
ATOM 1092 C CA . THR A 1 138 ? -12.464 3.408 -0.853 1.00 90.12 138 THR A CA 1
ATOM 1093 C C . THR A 1 138 ? -13.776 2.680 -0.550 1.00 90.12 138 THR A C 1
ATOM 1095 O O . THR A 1 138 ? -14.573 3.158 0.252 1.00 90.12 138 THR A O 1
ATOM 1098 N N . LEU A 1 139 ? -14.007 1.507 -1.146 1.00 89.75 139 LEU A N 1
ATOM 1099 C CA . LEU A 1 139 ? -15.223 0.718 -0.943 1.00 89.75 139 LEU A CA 1
ATOM 1100 C C . LEU A 1 139 ? -15.361 0.233 0.497 1.00 89.75 139 LEU A C 1
ATOM 1102 O O . LEU A 1 139 ? -16.447 0.328 1.062 1.00 89.75 139 LEU A O 1
ATOM 1106 N N . VAL A 1 140 ? -14.288 -0.288 1.091 1.00 88.38 140 VAL A N 1
ATOM 1107 C CA . VAL A 1 140 ? -14.309 -0.813 2.461 1.00 88.38 140 VAL A CA 1
ATOM 1108 C C . VAL A 1 140 ? -14.499 0.330 3.459 1.00 88.38 140 VAL A C 1
ATOM 1110 O O . VAL A 1 140 ? -15.350 0.223 4.338 1.00 88.38 140 VAL A O 1
ATOM 1113 N N . THR A 1 141 ? -13.789 1.447 3.284 1.00 84.81 141 THR A N 1
ATOM 1114 C CA . THR A 1 141 ? -13.950 2.655 4.106 1.00 84.81 141 THR A CA 1
ATOM 1115 C C . THR A 1 141 ? -15.369 3.212 4.010 1.00 84.81 141 THR A C 1
ATOM 1117 O O . THR A 1 141 ? -16.004 3.441 5.034 1.00 84.81 141 THR A O 1
ATOM 1120 N N . LEU A 1 142 ? -15.931 3.353 2.809 1.00 81.62 142 LEU A N 1
ATOM 1121 C CA . LEU A 1 142 ? -17.300 3.850 2.654 1.00 81.62 142 LEU A CA 1
ATOM 1122 C C . LEU A 1 142 ? -18.352 2.865 3.168 1.00 81.62 142 LEU A C 1
ATOM 1124 O O . LEU A 1 142 ? -19.363 3.289 3.717 1.00 81.62 142 LEU A O 1
ATOM 1128 N N . SER A 1 143 ? -18.142 1.560 3.005 1.00 80.69 143 SER A N 1
ATOM 1129 C CA . SER A 1 143 ? -19.116 0.557 3.451 1.00 80.69 143 SER A CA 1
ATOM 1130 C C . SER A 1 143 ? -19.170 0.435 4.970 1.00 80.69 143 SER A C 1
ATOM 1132 O O . SER A 1 143 ? -20.254 0.241 5.514 1.00 80.69 143 SER A O 1
ATOM 1134 N N . LEU A 1 144 ? -18.019 0.538 5.642 1.00 75.12 144 LEU A N 1
ATOM 1135 C CA . LEU A 1 144 ? -17.921 0.387 7.091 1.00 75.12 144 LEU A CA 1
ATOM 1136 C C . LEU A 1 144 ? -18.153 1.708 7.819 1.00 75.12 144 LEU A C 1
ATOM 1138 O O . LEU A 1 144 ? -18.996 1.764 8.705 1.00 75.12 144 LEU A O 1
ATOM 1142 N N . ILE A 1 145 ? -17.466 2.781 7.423 1.00 68.31 145 ILE A N 1
ATOM 1143 C CA . ILE A 1 145 ? -17.458 4.017 8.211 1.00 68.31 145 ILE A CA 1
ATOM 1144 C C . ILE A 1 145 ? -18.732 4.843 7.970 1.00 68.31 145 ILE A C 1
ATOM 1146 O O . ILE A 1 145 ? -19.360 5.286 8.923 1.00 68.31 145 ILE A O 1
ATOM 1150 N N . ASN A 1 146 ? -19.225 4.953 6.730 1.00 67.69 146 ASN A N 1
ATOM 1151 C CA . ASN A 1 146 ? -20.482 5.679 6.457 1.00 67.69 146 ASN A CA 1
ATOM 1152 C C . ASN A 1 146 ? -21.728 4.973 7.035 1.00 67.69 146 ASN A C 1
ATOM 1154 O O . ASN A 1 146 ? -22.813 5.546 7.111 1.00 67.69 146 ASN A O 1
ATOM 1158 N N . ARG A 1 147 ? -21.604 3.691 7.395 1.00 65.25 147 ARG A N 1
ATOM 1159 C CA . ARG A 1 147 ? -22.668 2.933 8.064 1.00 65.25 147 ARG A CA 1
ATOM 1160 C C . ARG A 1 147 ? -22.397 2.694 9.544 1.00 65.25 147 ARG A C 1
ATOM 1162 O O . ARG A 1 147 ? -23.271 2.127 10.191 1.00 65.25 147 ARG A O 1
ATOM 1169 N N . ALA A 1 148 ? -21.264 3.165 10.070 1.00 66.94 148 ALA A N 1
ATOM 1170 C CA . ALA A 1 148 ? -20.856 2.940 11.451 1.00 66.94 148 ALA A CA 1
ATOM 1171 C C . ALA A 1 148 ? -21.909 3.445 12.445 1.00 66.94 148 ALA A C 1
ATOM 1173 O O . ALA A 1 148 ? -22.342 2.696 13.313 1.00 66.94 148 ALA A O 1
ATOM 1174 N N . GLU A 1 149 ? -22.415 4.662 12.238 1.00 67.00 149 GLU A N 1
ATOM 1175 C CA . GLU A 1 149 ? -23.461 5.277 13.073 1.00 67.00 149 GLU A CA 1
ATOM 1176 C C . GLU A 1 149 ? -24.830 4.585 12.971 1.00 67.00 149 GLU A C 1
ATOM 1178 O O . GLU A 1 149 ? -25.713 4.805 13.796 1.00 67.00 149 GLU A O 1
ATOM 1183 N N . ARG A 1 150 ? -25.040 3.764 11.935 1.00 68.69 150 ARG A N 1
ATOM 1184 C CA . ARG A 1 150 ? -26.299 3.047 11.689 1.00 68.69 150 ARG A CA 1
ATOM 1185 C C . ARG A 1 150 ? -26.191 1.560 12.003 1.00 68.69 150 ARG A C 1
ATOM 1187 O O . ARG A 1 150 ? -27.117 0.818 11.666 1.00 68.69 150 ARG A O 1
ATOM 1194 N N . PHE A 1 151 ? -25.072 1.104 12.566 1.00 73.62 151 PHE A N 1
ATOM 1195 C CA . PHE A 1 151 ? -24.954 -0.289 12.961 1.00 73.62 151 PHE A CA 1
ATOM 1196 C C . PHE A 1 151 ? -25.817 -0.566 14.184 1.00 73.62 151 PHE A C 1
ATOM 1198 O O . PHE A 1 151 ? -25.756 0.134 15.190 1.00 73.62 151 PHE A O 1
ATOM 1205 N N . ASP A 1 152 ? -26.612 -1.625 14.077 1.00 77.81 152 ASP A N 1
ATOM 1206 C CA . ASP A 1 152 ? -27.306 -2.198 15.220 1.00 77.81 152 ASP A CA 1
ATOM 1207 C C . ASP A 1 152 ? -26.294 -2.832 16.189 1.00 77.81 152 ASP A C 1
ATOM 1209 O O . ASP A 1 152 ? -25.201 -3.245 15.779 1.00 77.81 152 ASP A O 1
ATOM 1213 N N . LEU A 1 153 ? -26.667 -2.956 17.462 1.00 79.25 153 LEU A N 1
ATOM 1214 C CA . LEU A 1 153 ? -25.835 -3.556 18.508 1.00 79.25 153 LEU A CA 1
ATOM 1215 C C . LEU A 1 153 ? -25.388 -4.976 18.129 1.00 79.25 153 LEU A C 1
ATOM 1217 O O . LEU A 1 153 ? -24.215 -5.310 18.301 1.00 79.25 153 LEU A O 1
ATOM 1221 N N . ASP A 1 154 ? -26.270 -5.755 17.499 1.00 80.56 154 ASP A N 1
ATOM 1222 C CA . ASP A 1 154 ? -25.962 -7.100 16.995 1.00 80.56 154 ASP A CA 1
ATOM 1223 C C . ASP A 1 154 ? -24.865 -7.078 15.913 1.00 80.56 154 ASP A C 1
ATOM 1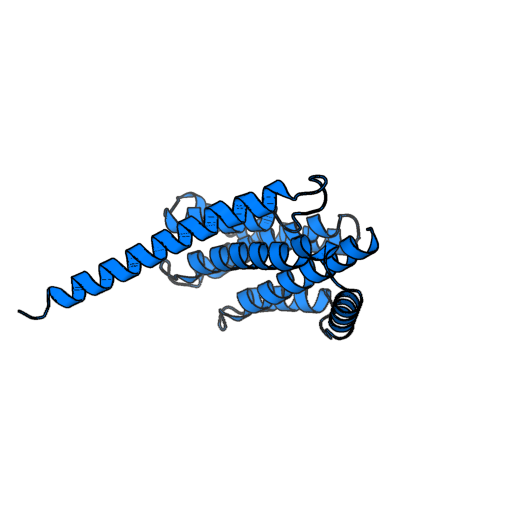225 O O . ASP A 1 154 ? -23.985 -7.941 15.868 1.00 80.56 154 ASP A O 1
ATOM 1229 N N . SER A 1 155 ? -24.860 -6.057 15.047 1.00 81.44 155 SER A N 1
ATOM 1230 C CA . SER A 1 155 ? -23.832 -5.900 14.006 1.00 81.44 155 SER A CA 1
ATOM 1231 C C . SER A 1 155 ? -22.472 -5.548 14.610 1.00 81.44 155 SER A C 1
ATOM 1233 O O . SER A 1 155 ? -21.444 -6.070 14.171 1.00 81.44 155 SER A O 1
ATOM 1235 N N . ILE A 1 156 ? -22.464 -4.698 15.640 1.00 81.19 156 ILE A N 1
ATOM 1236 C CA . ILE A 1 156 ? -21.253 -4.322 16.380 1.00 81.19 156 ILE A CA 1
ATOM 1237 C C . ILE A 1 156 ? -20.686 -5.539 17.117 1.00 81.19 156 ILE A C 1
ATOM 1239 O O . ILE A 1 156 ? -19.477 -5.776 17.083 1.00 81.19 156 ILE A O 1
ATOM 1243 N N . GLU A 1 157 ? -21.539 -6.350 17.744 1.00 82.12 157 GLU A N 1
ATOM 1244 C CA . GL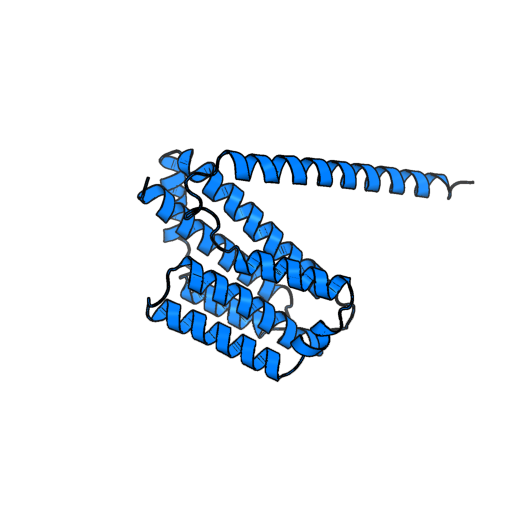U A 1 157 ? -21.114 -7.566 18.437 1.00 82.12 157 GLU A CA 1
ATOM 1245 C C . GLU A 1 157 ? -20.548 -8.608 17.464 1.00 82.12 157 GLU A C 1
ATOM 1247 O O . GLU A 1 157 ? -19.495 -9.191 17.733 1.00 82.12 157 GLU A O 1
ATOM 1252 N N . HIS A 1 158 ? -21.151 -8.775 16.284 1.00 82.12 158 HIS A N 1
ATOM 1253 C CA . HIS A 1 158 ? -20.588 -9.611 15.225 1.00 82.12 158 HIS A CA 1
ATOM 1254 C C . HIS A 1 158 ? -19.240 -9.097 14.708 1.00 82.12 158 HIS A C 1
ATOM 1256 O O . HIS A 1 158 ? -18.326 -9.898 14.501 1.00 82.12 158 HIS A O 1
ATOM 1262 N N . LEU A 1 159 ? -19.074 -7.783 14.535 1.00 79.94 159 LEU A N 1
ATOM 1263 C CA . LEU A 1 159 ? -17.791 -7.182 14.159 1.00 79.94 159 LEU A CA 1
ATOM 1264 C C . LEU A 1 159 ? -16.727 -7.419 15.239 1.00 79.94 159 LEU A C 1
ATOM 1266 O O . LEU A 1 159 ? -15.638 -7.884 14.915 1.00 79.94 159 LEU A O 1
ATOM 1270 N N . ARG A 1 160 ? -17.037 -7.209 16.522 1.00 80.81 160 ARG A N 1
ATOM 1271 C CA . ARG A 1 160 ? -16.122 -7.534 17.633 1.00 80.81 160 ARG A CA 1
ATOM 1272 C C . ARG A 1 160 ? -15.785 -9.022 17.689 1.00 80.81 160 ARG A C 1
ATOM 1274 O O . ARG A 1 160 ? -14.643 -9.403 17.933 1.00 80.81 160 ARG A O 1
ATOM 1281 N N . TYR A 1 161 ? -16.767 -9.883 17.447 1.00 81.19 161 TYR A N 1
ATOM 1282 C CA . TYR A 1 161 ? -16.565 -11.327 17.401 1.00 81.19 161 TYR A CA 1
ATOM 1283 C C . TYR A 1 161 ? -15.618 -11.716 16.259 1.00 81.19 161 TYR A C 1
ATOM 1285 O O . TYR A 1 161 ? -14.677 -12.480 16.476 1.00 81.19 161 TYR A O 1
ATOM 1293 N N . LEU A 1 162 ? -15.797 -11.137 15.068 1.00 77.94 162 LEU A N 1
ATOM 1294 C CA . LEU A 1 162 ? -14.889 -11.315 13.934 1.00 77.94 162 LEU A CA 1
ATOM 1295 C C . LEU A 1 162 ? -13.484 -10.784 14.247 1.00 77.94 162 LEU A C 1
ATOM 1297 O O . LEU A 1 162 ? -12.505 -11.478 13.979 1.00 77.94 162 LEU A O 1
ATOM 1301 N N . GLU A 1 163 ? -13.370 -9.610 14.872 1.00 79.50 163 GLU A N 1
ATOM 1302 C CA . GLU A 1 163 ? -12.091 -9.014 15.277 1.00 79.50 163 GLU A CA 1
ATOM 1303 C C . GLU A 1 163 ? -11.327 -9.974 16.194 1.00 79.50 163 GLU A C 1
ATOM 1305 O O . GLU A 1 163 ? -10.169 -10.309 15.938 1.00 79.50 163 GLU A O 1
ATOM 1310 N N . LYS A 1 164 ? -12.030 -10.538 17.180 1.00 76.06 164 LYS A N 1
ATOM 1311 C CA . LYS A 1 164 ? -11.489 -11.457 18.184 1.00 76.06 164 LYS A CA 1
ATOM 1312 C C . LYS A 1 164 ? -11.186 -12.864 17.653 1.00 76.06 164 LYS A C 1
ATOM 1314 O O . LYS A 1 164 ? -10.254 -13.508 18.133 1.00 76.06 164 LYS A O 1
ATOM 1319 N N . ILE A 1 165 ? -11.961 -13.370 16.691 1.00 71.19 165 ILE A N 1
ATOM 1320 C CA . ILE A 1 165 ? -11.764 -14.711 16.104 1.00 71.19 165 ILE A CA 1
ATOM 1321 C C . ILE A 1 165 ? -10.692 -14.734 15.051 1.00 71.19 165 ILE A C 1
ATOM 1323 O O . ILE A 1 165 ? -10.106 -15.799 14.832 1.00 71.19 165 ILE A O 1
ATOM 1327 N N . THR A 1 166 ? -10.459 -13.616 14.362 1.00 62.31 166 THR A N 1
ATOM 1328 C CA . THR A 1 166 ? -9.425 -13.569 13.340 1.00 62.31 166 THR A CA 1
ATOM 1329 C C . THR A 1 166 ? -8.086 -13.924 13.989 1.00 62.31 166 THR A C 1
ATOM 1331 O O . THR A 1 166 ? -7.383 -13.094 14.551 1.00 62.31 166 THR A O 1
ATOM 1334 N N . ARG A 1 167 ? -7.703 -15.207 13.881 1.00 58.97 167 ARG A N 1
ATOM 1335 C CA . ARG A 1 167 ? -6.425 -15.789 14.336 1.00 58.97 167 ARG A CA 1
ATOM 1336 C C . ARG A 1 167 ? -5.209 -15.051 13.758 1.00 58.97 167 ARG A C 1
ATOM 1338 O O . ARG A 1 167 ? -4.076 -15.307 14.149 1.00 58.97 167 ARG A O 1
ATOM 1345 N N . PHE A 1 168 ? -5.456 -14.132 12.833 1.00 61.31 168 PHE A N 1
ATOM 1346 C CA . PHE A 1 168 ? -4.526 -13.190 12.260 1.00 61.31 168 PHE A CA 1
ATOM 1347 C C . PHE A 1 168 ? -4.353 -11.971 13.177 1.00 61.31 168 PHE A C 1
ATOM 1349 O O . PHE A 1 168 ? -5.011 -10.941 13.020 1.00 61.31 168 PHE A O 1
ATOM 1356 N N . ASN A 1 169 ? -3.418 -12.061 14.125 1.00 77.12 169 ASN A N 1
ATOM 1357 C CA . ASN A 1 169 ? -2.872 -10.881 14.805 1.00 77.12 169 ASN A CA 1
ATOM 1358 C C . ASN A 1 169 ? -2.369 -9.866 13.748 1.00 77.12 169 ASN A C 1
ATOM 1360 O O . ASN A 1 169 ? -1.855 -10.286 12.709 1.00 77.12 169 ASN A O 1
ATOM 1364 N N . PHE A 1 170 ? -2.477 -8.554 13.992 1.00 81.88 170 PHE A N 1
ATOM 1365 C CA . PHE A 1 170 ? -2.033 -7.500 13.066 1.00 81.88 170 PHE A CA 1
ATOM 1366 C C . PHE A 1 170 ? -0.603 -7.766 12.565 1.00 81.88 170 PHE A C 1
ATOM 1368 O O . PHE A 1 170 ? -0.330 -7.699 11.367 1.00 81.88 170 PHE A O 1
ATOM 1375 N N . GLY A 1 171 ? 0.292 -8.183 13.468 1.00 85.50 171 GLY A N 1
ATOM 1376 C CA . GLY A 1 171 ? 1.672 -8.535 13.122 1.00 85.50 171 GLY A CA 1
ATOM 1377 C C . GLY A 1 171 ? 1.789 -9.692 12.122 1.00 85.50 171 GLY A C 1
ATOM 1378 O O . GLY A 1 171 ? 2.654 -9.662 11.252 1.00 85.50 171 GLY A O 1
ATOM 1379 N N . SER A 1 172 ? 0.890 -10.679 12.182 1.00 88.00 172 SER A N 1
ATOM 1380 C CA . SER A 1 172 ? 0.868 -11.785 11.212 1.00 88.00 172 SER A CA 1
ATOM 1381 C C . SER A 1 172 ? 0.434 -11.326 9.821 1.00 88.00 172 SER A C 1
ATOM 1383 O O . SER A 1 172 ? 0.992 -11.793 8.833 1.00 88.00 172 SER A O 1
ATOM 1385 N N . VAL A 1 173 ? -0.494 -10.365 9.733 1.00 90.88 173 VAL A N 1
ATOM 1386 C CA . VAL A 1 173 ? -0.920 -9.783 8.453 1.00 90.88 173 VAL A CA 1
ATOM 1387 C C . VAL A 1 173 ? 0.204 -8.955 7.841 1.00 90.88 173 VAL A C 1
ATOM 1389 O O . VAL A 1 173 ? 0.490 -9.114 6.661 1.00 90.88 173 VAL A O 1
ATOM 1392 N N . ILE A 1 174 ? 0.911 -8.149 8.641 1.00 92.00 174 ILE A N 1
ATOM 1393 C CA . ILE A 1 174 ? 2.117 -7.432 8.189 1.00 92.00 174 ILE A CA 1
ATOM 1394 C C . ILE A 1 174 ? 3.169 -8.416 7.674 1.00 92.00 174 ILE A C 1
ATOM 1396 O O . ILE A 1 174 ? 3.697 -8.239 6.578 1.00 92.00 174 ILE A O 1
ATOM 1400 N N . GLY A 1 175 ? 3.463 -9.467 8.445 1.00 92.94 175 GLY A N 1
ATOM 1401 C CA . GLY A 1 175 ? 4.402 -10.508 8.033 1.00 92.94 175 GLY A CA 1
ATOM 1402 C C . GLY A 1 175 ? 3.982 -11.155 6.715 1.00 92.94 175 GLY A C 1
ATOM 1403 O O . GLY A 1 175 ? 4.811 -11.347 5.830 1.00 92.94 175 GLY A O 1
ATOM 1404 N N . PHE A 1 176 ? 2.686 -11.411 6.543 1.00 93.06 176 PHE A N 1
ATOM 1405 C CA . PHE A 1 176 ? 2.136 -11.952 5.307 1.00 93.06 176 PHE A CA 1
ATOM 1406 C C . PHE A 1 176 ? 2.265 -10.983 4.124 1.00 93.06 176 PHE A C 1
ATOM 1408 O O . PHE A 1 176 ? 2.597 -11.430 3.031 1.00 93.06 176 PHE A O 1
ATOM 1415 N N . VAL A 1 177 ? 2.096 -9.671 4.334 1.00 94.69 177 VAL A N 1
ATOM 1416 C CA . VAL A 1 177 ? 2.352 -8.642 3.309 1.00 94.69 177 VAL A CA 1
ATOM 1417 C C . VAL A 1 177 ? 3.817 -8.635 2.887 1.00 94.69 177 VAL A C 1
ATOM 1419 O O . VAL A 1 177 ? 4.106 -8.659 1.694 1.00 94.69 177 VAL A O 1
ATOM 1422 N N . ILE A 1 178 ? 4.749 -8.672 3.843 1.00 95.00 178 ILE A N 1
ATOM 1423 C CA . ILE A 1 178 ? 6.192 -8.700 3.556 1.00 95.00 178 ILE A CA 1
ATOM 1424 C C . ILE A 1 178 ? 6.571 -9.983 2.808 1.00 95.00 178 ILE A C 1
ATOM 1426 O O . ILE A 1 178 ? 7.283 -9.930 1.809 1.00 95.00 178 ILE A O 1
ATOM 1430 N N . VAL A 1 179 ? 6.076 -11.143 3.242 1.00 94.19 179 VAL A N 1
ATOM 1431 C CA . VAL A 1 179 ? 6.318 -12.412 2.539 1.00 94.19 179 VAL A CA 1
ATOM 1432 C C . VAL A 1 179 ? 5.708 -12.375 1.137 1.00 94.19 179 VAL A C 1
ATOM 1434 O O . VAL A 1 179 ? 6.376 -12.747 0.176 1.00 94.19 179 VAL A O 1
ATOM 1437 N N . GLY A 1 180 ? 4.478 -11.878 0.994 1.00 93.00 180 GLY A N 1
ATOM 1438 C CA . GLY A 1 180 ? 3.814 -11.717 -0.299 1.00 93.00 180 GLY A CA 1
ATOM 1439 C C . GLY A 1 180 ? 4.582 -10.799 -1.248 1.00 93.00 180 GLY A C 1
ATOM 1440 O O . GLY A 1 180 ? 4.628 -11.070 -2.442 1.00 93.00 180 GLY A O 1
ATOM 1441 N N . LEU A 1 181 ? 5.240 -9.768 -0.716 1.00 93.12 181 LEU A N 1
ATOM 1442 C CA . LEU A 1 181 ? 6.101 -8.847 -1.455 1.00 93.12 181 LEU A CA 1
ATOM 1443 C C . LEU A 1 181 ? 7.391 -9.513 -1.958 1.00 93.12 181 LEU A C 1
ATOM 1445 O O . LEU A 1 181 ? 7.848 -9.211 -3.059 1.00 93.12 181 LEU A O 1
ATOM 1449 N N . LEU A 1 182 ? 7.975 -10.418 -1.169 1.00 93.00 182 LEU A N 1
ATOM 1450 C CA . LEU A 1 182 ? 9.217 -11.122 -1.509 1.00 93.00 182 LEU A CA 1
ATOM 1451 C C . LEU A 1 182 ? 8.992 -12.309 -2.461 1.00 93.00 182 LEU A C 1
ATOM 1453 O O . LEU A 1 182 ? 9.891 -12.677 -3.214 1.00 93.00 182 LEU A O 1
ATOM 1457 N N . VAL A 1 183 ? 7.804 -12.920 -2.449 1.00 92.75 183 VAL A N 1
ATOM 1458 C CA . VAL A 1 183 ? 7.486 -14.098 -3.272 1.00 92.75 183 VAL A CA 1
ATOM 1459 C C . VAL A 1 183 ? 6.902 -13.676 -4.624 1.00 92.75 183 VAL A C 1
ATOM 1461 O O . VAL A 1 183 ? 5.690 -13.655 -4.826 1.00 92.75 183 VAL A O 1
ATOM 1464 N N . THR A 1 184 ? 7.769 -13.414 -5.603 1.00 88.75 184 THR A N 1
ATOM 1465 C CA . THR A 1 184 ? 7.348 -12.999 -6.958 1.00 88.75 184 THR A CA 1
ATOM 1466 C C . THR A 1 184 ? 6.751 -14.131 -7.799 1.00 88.75 184 THR A C 1
ATOM 1468 O O . THR A 1 184 ? 5.906 -13.888 -8.659 1.00 88.75 184 THR A O 1
ATOM 1471 N N . ARG A 1 185 ? 7.100 -15.397 -7.513 1.00 87.75 185 ARG A N 1
ATOM 1472 C CA . ARG A 1 185 ? 6.563 -16.580 -8.224 1.00 87.75 185 ARG A CA 1
ATOM 1473 C C . ARG A 1 185 ? 5.035 -16.695 -8.127 1.00 87.75 185 ARG A C 1
ATOM 1475 O O . ARG A 1 185 ? 4.400 -17.202 -9.047 1.00 87.75 185 ARG A O 1
ATOM 1482 N N . HIS A 1 186 ? 4.447 -16.226 -7.030 1.00 90.38 186 HIS A N 1
ATOM 1483 C CA . HIS A 1 186 ? 3.002 -16.210 -6.823 1.00 90.38 186 HIS A CA 1
ATOM 1484 C C . HIS A 1 186 ? 2.526 -14.764 -6.736 1.00 90.38 186 HIS A C 1
ATOM 1486 O O . HIS A 1 186 ? 2.187 -14.273 -5.663 1.00 90.38 186 HIS A O 1
ATOM 1492 N N . TYR A 1 187 ? 2.475 -14.096 -7.890 1.00 88.69 187 TYR A N 1
ATOM 1493 C CA . TYR A 1 187 ? 2.180 -12.665 -8.005 1.00 88.69 187 TYR A CA 1
ATOM 1494 C C . TYR A 1 187 ? 0.866 -12.222 -7.325 1.00 88.69 187 TYR A C 1
ATOM 1496 O O . TYR A 1 187 ? 0.700 -11.052 -6.996 1.00 88.69 187 TYR A O 1
ATOM 1504 N N . ALA A 1 188 ? -0.075 -13.146 -7.097 1.00 91.56 188 ALA A N 1
ATOM 1505 C CA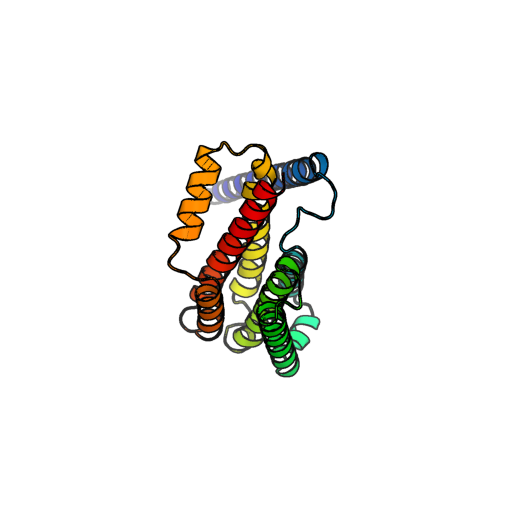 . ALA A 1 188 ? -1.340 -12.872 -6.423 1.00 91.56 188 ALA A CA 1
ATOM 1506 C C . ALA A 1 188 ? -1.240 -12.842 -4.881 1.00 91.56 188 ALA A C 1
ATOM 1508 O O . ALA A 1 188 ? -2.154 -12.343 -4.228 1.00 91.56 188 ALA A O 1
ATOM 1509 N N . LEU A 1 189 ? -0.142 -13.326 -4.281 1.00 93.38 189 LEU A N 1
ATOM 1510 C CA . LEU A 1 189 ? 0.044 -13.307 -2.823 1.00 93.38 189 LEU A CA 1
ATOM 1511 C C . LEU A 1 189 ? 0.069 -11.883 -2.276 1.00 93.38 189 LEU A C 1
ATOM 1513 O O . LEU A 1 189 ? -0.621 -11.597 -1.301 1.00 93.38 189 LEU A O 1
ATOM 1517 N N . TYR A 1 190 ? 0.822 -10.987 -2.919 1.00 93.44 190 TYR A N 1
ATOM 1518 C CA . TYR A 1 190 ? 0.898 -9.591 -2.502 1.00 93.44 190 TYR A CA 1
ATOM 1519 C C . TYR A 1 190 ? -0.484 -8.907 -2.476 1.00 93.44 190 TYR A C 1
ATOM 1521 O O . TYR A 1 190 ? -0.895 -8.482 -1.395 1.00 93.44 190 TYR A O 1
ATOM 1529 N N . PRO A 1 191 ? -1.277 -8.861 -3.567 1.00 93.56 191 PRO A N 1
ATOM 1530 C CA . PRO A 1 191 ? -2.584 -8.213 -3.522 1.00 93.56 191 PRO A CA 1
ATOM 1531 C C . PRO A 1 191 ? -3.575 -8.883 -2.563 1.00 93.56 191 PRO A C 1
ATOM 1533 O O . PRO A 1 191 ? -4.354 -8.178 -1.922 1.00 93.56 191 PRO A O 1
ATOM 1536 N N . MET A 1 192 ? -3.525 -10.210 -2.386 1.00 94.69 192 MET A N 1
ATOM 1537 C CA . MET A 1 192 ? -4.337 -10.886 -1.364 1.00 94.69 192 MET A CA 1
ATOM 1538 C C . MET A 1 192 ? -3.942 -10.451 0.052 1.00 94.69 192 MET A C 1
ATOM 1540 O O . MET A 1 192 ? -4.800 -10.086 0.852 1.00 94.69 192 MET A O 1
ATOM 1544 N N . SER A 1 193 ? -2.645 -10.448 0.362 1.00 94.75 193 SER A N 1
ATOM 1545 C CA . SER A 1 193 ? -2.133 -10.022 1.668 1.00 94.75 193 SER A CA 1
ATOM 1546 C C . SER A 1 193 ? -2.473 -8.562 1.974 1.00 94.75 193 SER A C 1
ATOM 1548 O O . SER A 1 193 ? -2.913 -8.246 3.079 1.00 94.75 193 SER A O 1
ATOM 1550 N N . MET A 1 194 ? -2.371 -7.690 0.968 1.00 94.38 194 MET A N 1
ATOM 1551 C CA . MET A 1 194 ? -2.706 -6.277 1.084 1.00 94.38 194 MET A CA 1
ATOM 1552 C C . MET A 1 194 ? -4.211 -6.060 1.281 1.00 94.38 194 MET A C 1
ATOM 1554 O O . MET A 1 194 ? -4.620 -5.196 2.050 1.00 94.38 194 MET A O 1
ATOM 1558 N N . THR A 1 195 ? -5.047 -6.896 0.666 1.00 93.94 195 THR A N 1
ATOM 1559 C CA . THR A 1 195 ? -6.501 -6.890 0.887 1.00 93.94 195 THR A CA 1
ATOM 1560 C C . THR A 1 195 ? -6.841 -7.210 2.336 1.00 93.94 195 THR A C 1
ATOM 1562 O O . THR A 1 195 ? -7.599 -6.474 2.965 1.00 93.94 195 THR A O 1
ATOM 1565 N N . PHE A 1 196 ? -6.244 -8.267 2.897 1.00 92.50 196 PHE A N 1
ATOM 1566 C CA . PHE A 1 196 ? -6.427 -8.598 4.311 1.00 92.50 196 PHE A CA 1
ATOM 1567 C C . PHE A 1 196 ? -5.953 -7.471 5.227 1.00 92.50 196 PHE A C 1
ATOM 1569 O O . PHE A 1 196 ? -6.620 -7.172 6.215 1.00 92.50 196 PHE A O 1
ATOM 1576 N N . TYR A 1 197 ? -4.837 -6.828 4.884 1.00 92.94 197 TYR A N 1
ATOM 1577 C CA . TYR A 1 197 ? -4.326 -5.672 5.611 1.00 92.94 197 TYR A CA 1
ATOM 1578 C C . TYR A 1 197 ? -5.324 -4.509 5.625 1.00 92.94 197 TYR A C 1
ATOM 1580 O O . TYR A 1 197 ? -5.680 -4.035 6.702 1.00 92.94 197 TYR A O 1
ATOM 1588 N N . ILE A 1 198 ? -5.820 -4.096 4.454 1.00 92.25 198 ILE A N 1
ATOM 1589 C CA . ILE A 1 198 ? -6.773 -2.986 4.305 1.00 92.25 198 ILE A CA 1
ATOM 1590 C C . ILE A 1 198 ? -8.067 -3.286 5.064 1.00 92.25 198 ILE A C 1
ATOM 1592 O O . ILE A 1 198 ? -8.508 -2.476 5.872 1.00 92.25 198 ILE A O 1
ATOM 1596 N N . VAL A 1 199 ? -8.654 -4.470 4.859 1.00 90.00 199 VAL A N 1
ATOM 1597 C CA . VAL A 1 199 ? -9.916 -4.856 5.509 1.00 90.00 199 VAL A CA 1
ATOM 1598 C C . VAL A 1 199 ? -9.767 -4.876 7.027 1.00 90.00 199 VAL A C 1
ATOM 1600 O O . VAL A 1 199 ? -10.594 -4.302 7.732 1.00 90.00 199 VAL A O 1
ATOM 1603 N N . ARG A 1 200 ? -8.696 -5.493 7.540 1.00 88.12 200 ARG A N 1
ATOM 1604 C CA . ARG A 1 200 ? -8.447 -5.580 8.982 1.00 88.12 200 ARG A CA 1
ATOM 1605 C C . ARG A 1 200 ? -8.208 -4.205 9.596 1.00 88.12 200 ARG A C 1
ATOM 1607 O O . ARG A 1 200 ? -8.740 -3.929 10.663 1.00 88.12 200 ARG A O 1
ATOM 1614 N N . HIS A 1 201 ? -7.422 -3.356 8.937 1.00 88.12 201 HIS A N 1
ATOM 1615 C CA . HIS A 1 201 ? -7.185 -1.993 9.397 1.00 88.12 201 HIS A CA 1
ATOM 1616 C C . HIS A 1 201 ? -8.492 -1.198 9.476 1.00 88.12 201 HIS A C 1
ATOM 1618 O O . HIS A 1 201 ? -8.824 -0.675 10.536 1.00 88.12 201 HIS A O 1
ATOM 1624 N N . THR A 1 202 ? -9.276 -1.167 8.397 1.00 87.31 202 THR A N 1
ATOM 1625 C CA . THR A 1 202 ? -10.527 -0.402 8.374 1.00 87.31 202 THR A CA 1
ATOM 1626 C C . THR A 1 202 ? -11.549 -0.937 9.374 1.00 87.31 202 THR A C 1
ATOM 1628 O O . THR A 1 202 ? -12.281 -0.157 9.971 1.00 87.31 202 THR A O 1
ATOM 1631 N N . MET A 1 203 ? -11.579 -2.248 9.608 1.00 84.44 203 MET A N 1
ATOM 1632 C CA . MET A 1 203 ? -12.440 -2.860 10.616 1.00 84.44 203 MET A CA 1
ATOM 1633 C C . MET A 1 203 ? -12.073 -2.438 12.046 1.00 84.44 203 MET A C 1
ATOM 1635 O O . MET A 1 203 ? -12.970 -2.127 12.825 1.00 84.44 203 MET A O 1
ATOM 1639 N N . VAL A 1 204 ? -10.778 -2.378 12.379 1.00 84.88 204 VAL A N 1
ATOM 1640 C CA . VAL A 1 204 ? -10.311 -1.868 13.682 1.00 84.88 204 VAL A CA 1
ATOM 1641 C C . VAL A 1 204 ? -10.711 -0.407 13.852 1.00 84.88 204 VAL A C 1
ATOM 1643 O O . VAL A 1 204 ? -11.321 -0.063 14.859 1.00 84.88 204 VAL A O 1
ATOM 1646 N N . VAL A 1 205 ? -10.451 0.436 12.849 1.00 82.56 205 VAL A N 1
ATOM 1647 C CA . VAL A 1 205 ? -10.808 1.858 12.947 1.00 82.56 205 VAL A CA 1
ATOM 1648 C C . VAL A 1 205 ? -12.324 2.060 13.046 1.00 82.56 205 VAL A C 1
ATOM 1650 O O . VAL A 1 205 ? -12.778 2.908 13.803 1.00 82.56 205 VAL A O 1
ATOM 1653 N N . CYS A 1 206 ? -13.118 1.253 12.339 1.00 81.38 206 CYS A N 1
ATOM 1654 C CA . CYS A 1 206 ? -14.576 1.289 12.436 1.00 81.38 206 CYS A CA 1
ATOM 1655 C C . CYS A 1 206 ? -15.080 0.948 13.849 1.00 81.38 206 CYS A C 1
ATOM 1657 O O . CYS A 1 206 ? -16.027 1.565 14.329 1.00 81.38 206 CYS A O 1
ATOM 1659 N N . LEU A 1 207 ? -14.479 -0.038 14.519 1.00 80.44 207 LEU A N 1
ATOM 1660 C CA . LEU A 1 207 ? -14.837 -0.366 15.901 1.00 80.44 207 LEU A CA 1
ATOM 1661 C C . LEU A 1 207 ? -14.429 0.761 16.858 1.00 80.44 207 LEU A C 1
ATOM 1663 O O . LEU A 1 207 ? -15.224 1.145 17.711 1.00 80.44 207 LEU A O 1
ATOM 1667 N N . GLU A 1 208 ? -13.242 1.343 16.668 1.00 80.12 208 GLU A N 1
ATOM 1668 C CA . GLU A 1 208 ? -12.780 2.495 17.453 1.00 80.12 208 GLU A CA 1
ATOM 1669 C C . GLU A 1 208 ? -13.682 3.729 17.280 1.00 80.12 208 GLU A C 1
ATOM 1671 O O . GLU A 1 208 ? -13.891 4.459 18.247 1.00 80.12 208 GLU A O 1
ATOM 1676 N N . SER A 1 209 ? -14.230 3.977 16.083 1.00 76.19 209 SER A N 1
ATOM 1677 C CA . SER A 1 209 ? -15.156 5.097 15.854 1.00 76.19 209 SER A CA 1
ATOM 1678 C C . SER A 1 209 ? -16.510 4.880 16.527 1.00 76.19 209 SER A C 1
ATOM 1680 O O . SER A 1 209 ? -17.075 5.818 17.076 1.00 76.19 209 SER A O 1
ATOM 1682 N N . VAL A 1 210 ? -17.018 3.642 16.531 1.00 77.38 210 VAL A N 1
ATOM 1683 C CA . VAL A 1 210 ? -18.294 3.307 17.186 1.00 77.38 210 VAL A CA 1
ATOM 1684 C C . VAL A 1 210 ? -18.186 3.389 18.711 1.00 77.38 210 VAL A C 1
ATOM 1686 O O . VAL A 1 210 ? -19.151 3.753 19.364 1.00 77.38 210 VAL A O 1
ATOM 1689 N N . GLU A 1 211 ? -17.030 3.072 19.299 1.00 73.19 211 GLU A N 1
ATOM 1690 C CA . GLU A 1 211 ? -16.831 3.148 20.757 1.00 73.19 211 GLU A CA 1
ATOM 1691 C C . GLU A 1 211 ? -16.695 4.575 21.301 1.00 73.19 211 GLU A C 1
ATOM 1693 O O . GLU A 1 211 ? -16.857 4.787 22.503 1.00 73.19 211 GLU A O 1
ATOM 1698 N N . LYS A 1 212 ? -16.359 5.539 20.438 1.00 67.56 212 LYS A N 1
ATOM 1699 C CA . LYS A 1 212 ? -16.229 6.955 20.805 1.00 67.56 212 LYS A CA 1
ATOM 1700 C C . LYS A 1 212 ? -17.534 7.745 20.671 1.00 67.56 212 LYS A C 1
ATOM 1702 O O . LYS A 1 212 ? -17.618 8.814 21.276 1.00 67.56 212 LYS A O 1
ATOM 1707 N N . ALA A 1 213 ? -18.479 7.252 19.871 1.00 60.69 213 ALA A N 1
ATOM 1708 C CA . ALA A 1 213 ? -19.801 7.844 19.661 1.00 60.69 213 ALA A CA 1
ATOM 1709 C C . ALA A 1 213 ? -20.745 7.545 20.837 1.00 60.69 213 ALA A C 1
ATOM 1711 O O . ALA A 1 213 ? -21.518 8.459 21.206 1.00 60.69 213 ALA A O 1
#

pLDDT: mean 79.1, std 18.73, range [36.47, 96.19]

Organism: NCBI:txid702114